Protein AF-A0A914ZRE4-F1 (afdb_monomer)

Nearest PDB structures (foldseek):
  7ta2-assembly1_A  TM=7.404E-01  e=3.026E-05  Homo sapiens
  6u6t-assembly1_A  TM=7.943E-01  e=5.611E-04  Homo sapiens
  6dlf-assembly1_B  TM=7.342E-01  e=9.128E-04  Homo sapiens
  3oq3-assembly1_B  TM=6.029E-01  e=5.611E-04  Ectromelia virus Moscow
  6dld-assembly2_D  TM=5.561E-01  e=3.054E-04  Homo sapiens

pLDDT: mean 78.6, std 17.47, range [37.97, 95.69]

Solvent-accessible surface area (backbone atoms only — not comparable to full-atom values): 10911 Å² total; per-residue (Å²): 140,82,86,81,81,82,81,80,79,79,79,79,77,78,79,74,74,82,76,80,58,80,74,79,88,76,87,83,61,94,74,48,83,44,81,44,83,72,50,82,46,80,44,78,40,53,27,32,37,69,49,74,46,70,46,62,31,56,70,76,49,66,89,60,62,66,25,70,90,45,82,86,56,55,26,39,32,32,39,40,46,69,91,41,100,60,68,42,85,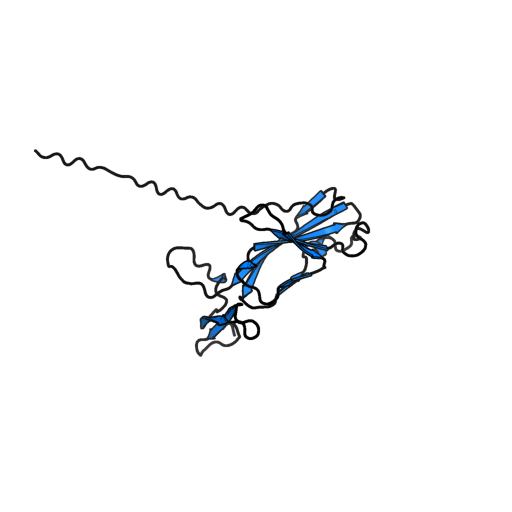71,48,79,42,73,52,53,80,43,72,51,36,47,71,89,66,46,36,35,36,37,29,38,34,42,34,64,87,18,41,31,30,31,16,37,37,33,42,40,55,13,41,60,71,80,88,80,88,82,70,87,80,60,69,77,34,43,63,33,72,40,42,50,58,41,72,41,61,25,91,93,45,70,91,43,49,25,58,46,42,49,46,43,9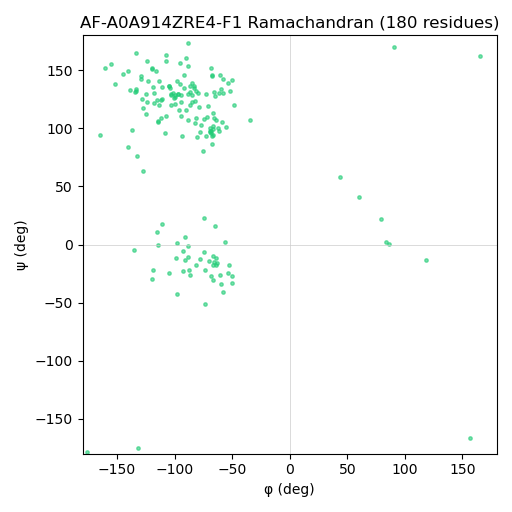6,89,32,36,70,75,36,17,82,79

Foldseek 3Di:
DDDDDDDPPPPPPPPPPPPQDPDDDDDDDPQAPEEAEDEEEEDEAEAQAKDKAFFPLCVVCVPAAFACPPVPAQKWKWFCASVDNDIDGDDGDRMDIDGRDHPVSFGKMWIWGAGNVRYIYIYIYGYDYQAQDDCPPDDDDPVSSHLADAFHKDWAADPVGRVGIGIAGDHDPVADDRRRPD

Secondary structure (DSSP, 8-state):
----------------------PPP---STT-SEEEEEEEEEEEEETT--EEEE-THHHHSBTBPBPGGGTT-SEEEEEE-TTSS-EEEEE-SSEEEESS--GGG-EEEEEEEEBTTSEEEEEEEEEEEE------SSS---GGG---SSEEEEEEE-SS-TTSEEEEEEE-TT--TTTT--

Mean predicted aligned error: 10.74 Å

InterPro domains:
  IPR000742 EGF-like domain [PS00022] (169-180)
  IPR007110 Immunoglobulin-like domain [PS50835] (25-123)
  IPR013783 Immunoglobulin-like fold [G3DSA:2.60.40.10] (29-132)
  IPR036179 Immunoglobulin-like domain superfamily [SSF48726] (38-131)

Organism: Parascaris univalens (NCBI:txid6257)

Radius of gyration: 22.79 Å; Cα contacts (8 Å, |Δi|>4): 359; chains: 1; bounding box: 47×70×67 Å

Structure (mmCIF, N/CA/C/O backbone):
data_AF-A0A914ZRE4-F1
#
_entry.id   AF-A0A914ZRE4-F1
#
loop_
_atom_site.group_PDB
_atom_site.id
_atom_site.type_symbol
_atom_site.label_atom_id
_atom_site.label_alt_id
_atom_site.label_comp_id
_atom_site.label_asym_id
_atom_site.label_entity_id
_atom_site.label_seq_id
_atom_site.pdbx_PDB_ins_code
_atom_site.Cartn_x
_atom_site.Cartn_y
_atom_site.Cartn_z
_atom_site.occupancy
_atom_site.B_iso_or_equiv
_atom_site.auth_seq_id
_atom_site.auth_comp_id
_atom_site.auth_asym_id
_atom_site.auth_atom_id
_at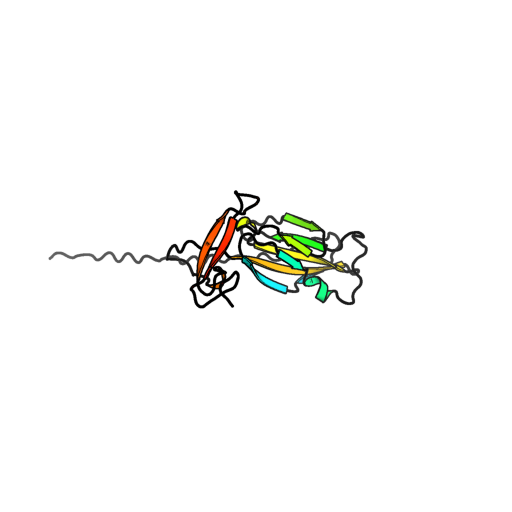om_site.pdbx_PDB_model_num
ATOM 1 N N . THR A 1 1 ? 18.590 54.106 42.605 1.00 41.16 1 THR A N 1
ATOM 2 C CA . THR A 1 1 ? 18.826 53.884 41.164 1.00 41.16 1 THR A CA 1
ATOM 3 C C . THR A 1 1 ? 19.196 52.429 40.959 1.00 41.16 1 THR A C 1
ATOM 5 O O . THR A 1 1 ? 20.329 52.048 41.201 1.00 41.16 1 THR A O 1
ATOM 8 N N . ILE A 1 2 ? 18.214 51.589 40.623 1.00 37.97 2 ILE A N 1
ATOM 9 C CA . ILE A 1 2 ? 18.410 50.164 40.322 1.00 37.97 2 ILE A CA 1
ATOM 10 C C . ILE A 1 2 ? 18.044 49.999 38.847 1.00 37.97 2 ILE A C 1
ATOM 12 O O . ILE A 1 2 ? 16.873 50.096 38.490 1.00 37.97 2 ILE A O 1
ATOM 16 N N . SER A 1 3 ? 19.055 49.842 37.993 1.00 42.41 3 SER A N 1
ATOM 17 C CA . SER A 1 3 ? 18.868 49.508 36.580 1.00 42.41 3 SER A CA 1
ATOM 18 C C . SER A 1 3 ? 18.640 48.007 36.462 1.00 42.41 3 SER A C 1
ATOM 20 O O . SER A 1 3 ? 19.558 47.218 36.668 1.00 42.41 3 SER A O 1
ATOM 22 N N . ILE A 1 4 ? 17.407 47.621 36.141 1.00 47.03 4 ILE A N 1
ATOM 23 C CA . ILE A 1 4 ? 17.042 46.252 35.779 1.00 47.03 4 ILE A CA 1
ATOM 24 C C . ILE A 1 4 ? 17.381 46.083 34.296 1.00 47.03 4 ILE A C 1
ATOM 26 O O . ILE A 1 4 ? 16.703 46.624 33.425 1.00 47.03 4 ILE A O 1
ATOM 30 N N . LEU A 1 5 ? 18.473 45.374 34.015 1.00 45.03 5 LEU A N 1
ATOM 31 C CA . LEU A 1 5 ? 18.873 44.987 32.666 1.00 45.03 5 LEU A CA 1
ATOM 32 C C . LEU A 1 5 ? 17.993 43.804 32.226 1.00 45.03 5 LEU A C 1
ATOM 34 O O . LEU A 1 5 ? 18.185 42.678 32.682 1.00 45.03 5 LEU A O 1
ATOM 38 N N . LEU A 1 6 ? 16.995 44.071 31.379 1.00 46.72 6 LEU A N 1
ATOM 39 C CA . LEU A 1 6 ? 16.176 43.046 30.728 1.00 46.72 6 LEU A CA 1
ATOM 40 C C . LEU A 1 6 ? 17.052 42.233 29.756 1.00 46.72 6 LEU A C 1
ATOM 42 O O . LEU A 1 6 ? 17.441 42.724 28.697 1.00 46.72 6 LEU A O 1
ATOM 46 N N . LEU A 1 7 ? 17.341 40.980 30.103 1.00 42.53 7 LEU A N 1
ATOM 47 C CA . LEU A 1 7 ? 17.879 39.976 29.184 1.00 42.53 7 LEU A CA 1
ATOM 48 C C . LEU A 1 7 ? 16.732 39.438 28.315 1.00 42.53 7 LEU A C 1
ATOM 50 O O . LEU A 1 7 ? 15.981 38.555 28.725 1.00 42.53 7 LEU A O 1
ATOM 54 N N . LEU A 1 8 ? 16.588 39.990 27.108 1.00 40.59 8 LEU A N 1
ATOM 55 C CA . LEU A 1 8 ? 15.748 39.435 26.047 1.00 40.59 8 LEU A CA 1
ATOM 56 C C . LEU A 1 8 ? 16.432 38.178 25.487 1.00 40.59 8 LEU A C 1
ATOM 58 O O . LEU A 1 8 ? 17.277 38.251 24.598 1.00 40.59 8 LEU A O 1
ATOM 62 N N . ILE A 1 9 ? 16.080 37.010 26.025 1.00 53.97 9 ILE A N 1
ATOM 63 C CA . ILE A 1 9 ? 16.412 35.723 25.408 1.00 53.97 9 ILE A CA 1
ATOM 64 C C . ILE A 1 9 ? 15.385 35.493 24.299 1.00 53.97 9 ILE A C 1
ATOM 66 O O . ILE A 1 9 ? 14.293 34.977 24.534 1.00 53.97 9 ILE A O 1
ATOM 70 N N . VAL A 1 10 ? 15.724 35.914 23.082 1.00 46.38 10 VAL A N 1
ATOM 71 C CA . VAL A 1 10 ? 14.991 35.524 21.875 1.00 46.38 10 VAL A CA 1
ATOM 72 C C . VAL A 1 10 ? 15.268 34.038 21.655 1.00 46.38 10 VAL A C 1
ATOM 74 O O . VAL A 1 10 ? 16.335 33.660 21.176 1.00 46.38 10 VAL A O 1
ATOM 77 N N . ARG A 1 11 ? 14.326 33.176 22.051 1.00 43.53 11 ARG A N 1
ATOM 78 C CA . ARG A 1 11 ? 14.323 31.777 21.618 1.00 43.53 11 ARG A CA 1
ATOM 79 C C . ARG A 1 11 ? 14.005 31.762 20.125 1.00 43.53 11 ARG A C 1
ATOM 81 O O . ARG A 1 11 ? 12.847 31.854 19.736 1.00 43.53 11 ARG A O 1
ATOM 88 N N . LEU A 1 12 ? 15.043 31.677 19.296 1.00 40.31 12 LEU A N 1
ATOM 89 C CA . LEU A 1 12 ? 14.903 31.193 17.928 1.00 40.31 12 LEU A CA 1
ATOM 90 C C . LEU A 1 12 ? 14.523 29.710 18.031 1.00 40.31 12 LEU A C 1
ATOM 92 O O . LEU A 1 12 ? 15.386 28.852 18.202 1.00 40.31 12 LEU A O 1
ATOM 96 N N . SER A 1 13 ? 13.228 29.410 17.996 1.00 47.09 13 SER A N 1
ATOM 97 C CA . SER A 1 13 ? 12.762 28.059 17.704 1.00 47.09 13 SER A CA 1
ATOM 98 C C . SER A 1 13 ? 13.136 27.786 16.252 1.00 47.09 13 SER A C 1
ATOM 100 O O . SER A 1 13 ? 12.493 28.288 15.332 1.00 47.09 13 SER A O 1
ATOM 102 N N . SER A 1 14 ? 14.237 27.074 16.036 1.00 46.94 14 SER A N 1
ATOM 103 C CA . SER A 1 14 ? 14.576 26.510 14.738 1.00 46.94 14 SER A CA 1
ATOM 104 C C . SER A 1 14 ? 13.468 25.532 14.358 1.00 46.94 14 SER A C 1
ATOM 106 O O . SER A 1 14 ? 13.442 24.402 14.840 1.00 46.94 14 SER A O 1
ATOM 108 N N . VAL A 1 15 ? 12.530 25.996 13.534 1.00 45.38 15 VAL A N 1
ATOM 109 C CA . VAL A 1 15 ? 11.587 25.144 12.815 1.00 45.38 15 VAL A CA 1
ATOM 110 C C . VAL A 1 15 ? 12.427 24.369 11.802 1.00 45.38 15 VAL A C 1
ATOM 112 O O . VAL A 1 15 ? 12.650 24.825 10.684 1.00 45.38 15 VAL A O 1
ATOM 115 N N . LEU A 1 16 ? 12.989 23.237 12.229 1.00 44.22 16 LEU A N 1
ATOM 116 C CA . LEU A 1 16 ? 13.372 22.187 11.299 1.00 44.22 16 LEU A CA 1
ATOM 117 C C . LEU A 1 16 ? 12.054 21.623 10.780 1.00 44.22 16 LEU A C 1
ATOM 119 O O . LEU A 1 16 ? 11.407 20.823 11.442 1.00 44.22 16 LEU A O 1
ATOM 123 N N . THR A 1 17 ? 11.613 22.096 9.619 1.00 45.41 17 THR A N 1
ATOM 124 C CA . THR A 1 17 ? 10.712 21.287 8.809 1.00 45.41 17 THR A CA 1
ATOM 125 C C . THR A 1 17 ? 11.515 20.056 8.422 1.00 45.41 17 THR A C 1
ATOM 127 O O . THR A 1 17 ? 12.450 20.179 7.627 1.00 45.41 17 THR A O 1
ATOM 130 N N . ASP A 1 18 ? 11.204 18.906 9.014 1.00 43.34 18 ASP A N 1
ATOM 131 C CA . ASP A 1 18 ? 11.670 17.625 8.501 1.00 43.34 18 ASP A CA 1
ATOM 132 C C . ASP A 1 18 ? 11.210 17.539 7.046 1.00 43.34 18 ASP A C 1
ATOM 134 O O . ASP A 1 18 ? 10.033 17.343 6.739 1.00 43.34 18 ASP A O 1
ATOM 138 N N . VAL A 1 19 ? 12.136 17.799 6.124 1.00 50.91 19 VAL A N 1
ATOM 139 C CA . VAL A 1 19 ? 11.900 17.589 4.702 1.00 50.91 19 VAL A CA 1
ATOM 140 C C . VAL A 1 19 ? 11.817 16.081 4.544 1.00 50.91 19 VAL A C 1
ATOM 142 O O . VAL A 1 19 ? 12.839 15.402 4.484 1.00 50.91 19 VAL A O 1
ATOM 145 N N . VAL A 1 20 ? 10.592 15.555 4.543 1.00 59.66 20 VAL A N 1
ATOM 146 C CA . VAL A 1 20 ? 10.322 14.152 4.235 1.00 59.66 20 VAL A CA 1
ATOM 147 C C . VAL A 1 20 ? 10.860 13.899 2.830 1.00 59.66 20 VAL A C 1
ATOM 149 O O . VAL A 1 20 ? 10.314 14.393 1.842 1.00 59.66 20 VAL A O 1
ATOM 152 N N . PHE A 1 21 ? 11.990 13.204 2.755 1.00 62.75 21 PHE A N 1
ATOM 153 C CA . PHE A 1 21 ? 12.640 12.856 1.503 1.00 62.75 21 PHE A CA 1
ATOM 154 C C . PHE A 1 21 ? 11.784 11.796 0.796 1.00 62.75 21 PHE A C 1
ATOM 156 O O . PHE A 1 21 ? 11.545 10.731 1.358 1.00 62.75 21 PHE A O 1
ATOM 163 N N . ASP A 1 22 ? 11.292 12.100 -0.409 1.00 71.56 22 ASP A N 1
ATOM 164 C CA . ASP A 1 22 ? 10.653 11.130 -1.311 1.00 71.56 22 ASP A CA 1
ATOM 165 C C . ASP A 1 22 ? 11.748 10.603 -2.258 1.00 71.56 22 ASP A C 1
ATOM 167 O O . ASP A 1 22 ? 12.066 11.273 -3.246 1.00 71.56 22 ASP A O 1
ATOM 171 N N . PRO A 1 23 ? 12.415 9.476 -1.935 1.00 80.19 23 PRO A N 1
ATOM 172 C CA . PRO A 1 23 ? 13.595 9.019 -2.670 1.00 80.19 23 PRO A CA 1
ATOM 173 C C . PRO A 1 23 ? 13.236 8.645 -4.109 1.00 80.19 23 PRO A C 1
ATOM 175 O O . PRO A 1 23 ? 12.337 7.840 -4.314 1.00 80.19 23 PRO A O 1
ATOM 178 N N . GLU A 1 24 ? 13.925 9.163 -5.125 1.00 82.50 24 GLU A N 1
ATOM 179 C CA . GLU A 1 24 ? 13.660 8.772 -6.523 1.00 82.50 24 GLU A CA 1
ATOM 180 C C . GLU A 1 24 ? 13.725 7.236 -6.705 1.00 82.50 24 GLU A C 1
ATOM 182 O O . GLU A 1 24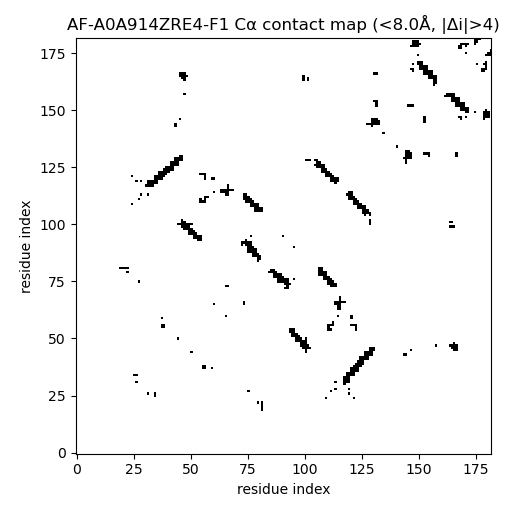 ? 14.591 6.587 -6.110 1.00 82.50 24 GLU A O 1
ATOM 187 N N . PRO A 1 25 ? 12.813 6.623 -7.489 1.00 83.94 25 PRO A N 1
ATOM 188 C CA . PRO A 1 25 ? 12.905 5.204 -7.814 1.00 83.94 25 PRO A CA 1
ATOM 189 C C . PRO A 1 25 ? 14.213 4.917 -8.558 1.00 83.94 25 PRO A C 1
ATOM 191 O O . PRO A 1 25 ? 14.687 5.734 -9.350 1.00 83.94 25 PRO A O 1
ATOM 194 N N . TYR A 1 26 ? 14.782 3.738 -8.330 1.00 84.19 26 TYR A N 1
ATOM 195 C CA . TYR A 1 26 ? 15.990 3.277 -9.012 1.00 84.19 26 TYR A CA 1
ATOM 196 C C . TYR A 1 26 ? 15.649 2.175 -10.020 1.00 84.19 26 TYR A C 1
ATOM 198 O O . TYR A 1 26 ? 14.606 1.533 -9.913 1.00 84.19 26 TYR A O 1
ATOM 206 N N . ALA A 1 27 ? 16.523 1.974 -11.007 1.00 84.44 27 ALA A N 1
ATOM 207 C CA . ALA A 1 27 ? 16.354 0.917 -11.998 1.00 84.44 27 ALA A CA 1
ATOM 208 C C . ALA A 1 27 ? 16.644 -0.452 -11.376 1.00 84.44 27 ALA A C 1
ATOM 210 O O . ALA A 1 27 ? 17.691 -0.649 -10.753 1.00 84.44 27 ALA A O 1
ATOM 211 N N . VAL A 1 28 ? 15.725 -1.392 -11.556 1.00 84.50 28 VAL A N 1
ATOM 212 C CA . VAL A 1 28 ? 15.802 -2.720 -10.942 1.00 84.50 28 VAL A CA 1
ATOM 213 C C . VAL A 1 28 ? 16.215 -3.790 -11.950 1.00 84.50 28 VAL A C 1
ATOM 215 O O . VAL A 1 28 ? 16.816 -4.797 -11.565 1.00 84.50 28 VAL A O 1
ATOM 218 N N . PHE A 1 29 ? 15.970 -3.578 -13.244 1.00 81.88 29 PHE A N 1
ATOM 219 C CA . PHE A 1 29 ? 16.386 -4.532 -14.268 1.00 81.88 29 PHE A CA 1
ATOM 220 C C . PHE A 1 29 ? 17.751 -4.147 -14.852 1.00 81.88 29 PHE A C 1
ATOM 222 O O . PHE A 1 29 ? 17.989 -3.032 -15.306 1.00 81.88 29 PHE A O 1
ATOM 229 N N . THR A 1 30 ? 18.676 -5.107 -14.879 1.00 76.88 30 THR A N 1
ATOM 230 C CA . THR A 1 30 ? 20.089 -4.878 -15.252 1.00 76.88 30 THR A CA 1
ATOM 231 C C . THR A 1 30 ? 20.310 -4.416 -16.697 1.00 76.88 30 THR A C 1
ATOM 233 O O . THR A 1 30 ? 21.366 -3.867 -17.001 1.00 76.88 30 THR A O 1
ATOM 236 N N . ASN A 1 31 ? 19.324 -4.606 -17.578 1.00 70.31 31 ASN A N 1
ATOM 237 C CA . ASN A 1 31 ? 19.420 -4.315 -19.011 1.00 70.31 31 ASN A CA 1
ATOM 238 C C . ASN A 1 31 ? 18.547 -3.134 -19.456 1.00 70.31 31 ASN A C 1
ATOM 240 O O . ASN A 1 31 ? 18.268 -3.000 -20.648 1.00 70.31 31 ASN A O 1
ATOM 244 N N . THR A 1 32 ? 18.093 -2.287 -18.531 1.00 74.06 32 THR A N 1
ATOM 245 C CA . THR A 1 32 ? 17.247 -1.149 -18.902 1.00 74.06 32 THR A CA 1
ATOM 246 C C . THR A 1 32 ? 18.058 0.072 -19.297 1.00 74.06 32 THR A C 1
ATOM 248 O O . THR A 1 32 ? 19.014 0.453 -18.625 1.00 74.06 32 THR A O 1
ATOM 251 N N . VAL A 1 33 ? 17.639 0.719 -20.377 1.00 78.00 33 VAL A N 1
ATOM 252 C CA . VAL A 1 33 ? 18.273 1.909 -20.952 1.00 78.00 33 VAL A CA 1
ATOM 253 C C . VAL A 1 33 ? 17.641 3.193 -20.404 1.00 78.00 33 VAL A C 1
ATOM 255 O O . VAL A 1 33 ? 18.270 4.253 -20.417 1.00 78.00 33 VAL A O 1
ATOM 258 N N . LYS A 1 34 ? 16.395 3.119 -19.916 1.00 82.75 34 LYS A N 1
ATOM 259 C CA . LYS A 1 34 ? 15.627 4.286 -19.474 1.00 82.75 34 LYS A CA 1
ATOM 260 C C . LYS A 1 34 ? 14.616 3.929 -18.388 1.00 82.75 34 LYS A C 1
ATOM 262 O O . LYS A 1 34 ? 13.902 2.947 -18.527 1.00 82.75 34 LYS A O 1
ATOM 267 N N . LEU A 1 35 ? 14.509 4.786 -17.372 1.00 86.00 35 LEU A N 1
ATOM 268 C CA . LEU A 1 35 ? 13.499 4.711 -16.314 1.00 86.00 35 LEU A CA 1
ATOM 269 C C . LEU A 1 35 ? 12.371 5.725 -16.575 1.00 86.00 35 LEU A C 1
ATOM 271 O O . LEU A 1 35 ? 12.635 6.902 -16.828 1.00 86.00 35 LEU A O 1
ATOM 275 N N . ILE A 1 36 ? 11.116 5.281 -16.518 1.00 84.69 36 ILE A N 1
ATOM 276 C CA . ILE A 1 36 ? 9.910 6.072 -16.786 1.00 84.69 36 ILE A CA 1
ATOM 277 C C . ILE A 1 36 ? 8.978 5.984 -15.574 1.00 84.69 36 ILE A C 1
ATOM 279 O O . ILE A 1 36 ? 8.397 4.939 -15.292 1.00 84.69 36 ILE A O 1
ATOM 283 N N . LYS A 1 37 ? 8.788 7.101 -14.867 1.00 85.75 37 LYS A N 1
ATOM 284 C CA . LYS A 1 37 ? 7.863 7.201 -13.727 1.00 85.75 37 LYS A CA 1
ATOM 285 C C . LYS A 1 37 ? 6.453 7.534 -14.209 1.00 85.75 37 LYS A C 1
ATOM 287 O O . LYS A 1 37 ? 6.273 8.474 -14.979 1.00 85.75 37 LYS A O 1
ATOM 292 N N . THR A 1 38 ? 5.461 6.784 -13.736 1.00 80.44 38 THR A N 1
ATOM 293 C CA . THR A 1 38 ? 4.098 6.832 -14.295 1.00 80.44 38 THR A CA 1
ATOM 294 C C . THR A 1 38 ? 3.005 7.246 -13.305 1.00 80.44 38 THR A C 1
ATOM 296 O O . THR A 1 38 ? 2.030 7.874 -13.711 1.00 80.44 38 THR A O 1
ATOM 299 N N . SER A 1 39 ? 3.154 6.963 -12.006 1.00 80.31 39 SER A N 1
ATOM 300 C CA . SER A 1 39 ? 2.198 7.387 -10.968 1.00 80.31 39 SER A CA 1
ATOM 301 C C . SER A 1 39 ? 2.845 7.479 -9.582 1.00 80.31 39 SER A C 1
ATOM 303 O O . SER A 1 39 ? 3.834 6.795 -9.309 1.00 80.31 39 SER A O 1
ATOM 305 N N . ASN A 1 40 ? 2.268 8.310 -8.707 1.00 83.81 40 ASN A N 1
ATOM 306 C CA . ASN A 1 40 ? 2.524 8.326 -7.263 1.00 83.81 40 ASN A CA 1
ATOM 307 C C . ASN A 1 40 ? 1.182 8.469 -6.533 1.00 83.81 40 ASN A C 1
ATOM 309 O O . ASN A 1 40 ? 0.626 9.565 -6.460 1.00 83.81 40 ASN A O 1
ATOM 313 N N . GLU A 1 41 ? 0.633 7.357 -6.057 1.00 88.19 41 GLU A N 1
ATOM 314 C CA . GLU A 1 41 ? -0.693 7.324 -5.434 1.00 88.19 41 GLU A CA 1
ATOM 315 C C . GLU A 1 41 ? -0.611 6.993 -3.951 1.00 88.19 41 GLU A C 1
ATOM 317 O O . GLU A 1 41 ? 0.174 6.147 -3.534 1.00 88.19 41 GLU A O 1
ATOM 322 N N . LYS A 1 42 ? -1.447 7.651 -3.145 1.00 91.88 42 LYS A N 1
ATOM 323 C CA . LYS A 1 42 ? -1.566 7.377 -1.712 1.00 91.88 42 LYS A CA 1
ATOM 324 C C . LYS A 1 42 ? -2.739 6.443 -1.464 1.00 91.88 42 LYS A C 1
ATOM 326 O O . LYS A 1 42 ? -3.854 6.733 -1.890 1.00 91.88 42 LYS A O 1
ATOM 331 N N . TYR A 1 43 ? -2.487 5.374 -0.724 1.00 93.81 43 TYR A N 1
ATOM 332 C CA . TYR A 1 43 ? -3.486 4.393 -0.335 1.00 93.81 43 TYR A CA 1
ATOM 333 C C . TYR A 1 43 ? -3.612 4.364 1.177 1.00 93.81 43 TYR A C 1
ATOM 335 O O . TYR A 1 43 ? -2.643 4.096 1.880 1.00 93.81 43 TYR A O 1
ATOM 343 N N . TYR A 1 44 ? -4.819 4.626 1.659 1.00 93.62 44 TYR A N 1
ATOM 344 C CA . TYR A 1 44 ? -5.164 4.558 3.069 1.00 93.62 44 TYR A CA 1
ATOM 345 C C . TYR A 1 44 ? -5.778 3.186 3.340 1.00 93.62 44 TYR A C 1
ATOM 347 O O . TYR A 1 44 ? -6.808 2.847 2.755 1.00 93.62 44 TYR A O 1
ATOM 355 N N . VAL A 1 45 ? -5.116 2.377 4.167 1.00 95.44 45 VAL A N 1
ATOM 356 C CA . VAL A 1 45 ? -5.542 1.000 4.451 1.00 95.44 45 VAL A CA 1
ATOM 357 C C . VAL A 1 45 ? -5.731 0.815 5.955 1.00 95.44 45 VAL A C 1
ATOM 359 O O . VAL A 1 45 ? -4.769 1.003 6.702 1.00 95.44 45 VAL A O 1
ATOM 362 N N . PRO A 1 46 ? -6.922 0.401 6.424 1.00 95.69 46 PRO A N 1
ATOM 363 C CA . PRO A 1 46 ? -7.147 0.114 7.835 1.00 95.69 46 PRO A CA 1
ATOM 364 C C . PRO A 1 46 ? -6.235 -0.997 8.362 1.00 95.69 46 PRO A C 1
ATOM 366 O O . PRO A 1 46 ? -6.097 -2.060 7.750 1.00 95.69 46 PRO A O 1
ATOM 369 N N . LEU A 1 47 ? -5.642 -0.753 9.531 1.00 95.50 47 LEU A N 1
ATOM 370 C CA . LEU A 1 47 ? -4.798 -1.695 10.259 1.00 95.50 47 LEU A CA 1
ATOM 371 C C . LEU A 1 47 ? -5.514 -3.046 10.431 1.00 95.50 47 LEU A C 1
ATOM 373 O O . LEU A 1 47 ? -6.679 -3.117 10.833 1.00 95.50 47 LEU A O 1
ATOM 377 N N . GLY A 1 48 ? -4.795 -4.121 10.130 1.00 95.00 48 GLY A N 1
ATOM 378 C CA . GLY A 1 48 ? -5.254 -5.503 10.182 1.00 95.00 48 GLY A CA 1
ATOM 379 C C . GLY A 1 48 ? -6.013 -5.969 8.940 1.00 95.00 48 GLY A C 1
ATOM 380 O O . GLY A 1 48 ? -6.452 -7.113 8.904 1.00 95.00 48 GLY A O 1
ATOM 381 N N . ARG A 1 49 ? -6.182 -5.151 7.895 1.00 95.12 49 ARG A N 1
ATOM 382 C CA . ARG A 1 49 ? -6.862 -5.592 6.663 1.00 95.12 49 ARG A CA 1
ATOM 383 C C . ARG A 1 49 ? -5.908 -6.228 5.667 1.00 95.12 49 ARG A C 1
ATOM 385 O O . ARG A 1 49 ? -4.715 -5.946 5.654 1.00 95.12 49 ARG A O 1
ATOM 392 N N . ASN A 1 50 ? -6.462 -7.100 4.829 1.00 94.06 50 ASN A N 1
ATOM 393 C CA . ASN A 1 50 ? -5.763 -7.609 3.658 1.00 94.06 50 ASN A CA 1
ATOM 394 C C . ASN A 1 50 ? -5.959 -6.617 2.515 1.00 94.06 50 ASN A C 1
ATOM 396 O O . ASN A 1 50 ? -7.068 -6.113 2.325 1.00 94.06 50 ASN A O 1
ATOM 400 N N . TYR A 1 51 ? -4.910 -6.362 1.745 1.00 94.62 51 TYR A N 1
ATOM 401 C CA . TYR A 1 51 ? -4.978 -5.46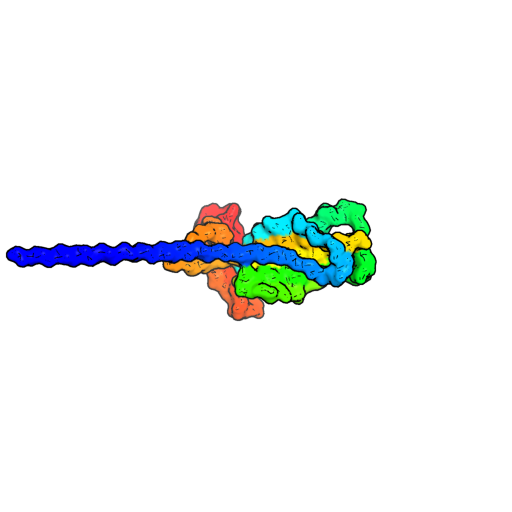1 0.604 1.00 94.62 51 TYR A CA 1
ATOM 402 C C . TYR A 1 51 ? -4.159 -5.995 -0.565 1.00 94.62 51 TYR A C 1
ATOM 404 O O . TYR A 1 51 ? -3.161 -6.692 -0.379 1.00 94.62 51 TYR A O 1
ATOM 412 N N . VAL A 1 52 ? -4.602 -5.676 -1.780 1.00 93.94 52 VAL A N 1
ATOM 413 C CA . VAL A 1 52 ? -3.936 -6.087 -3.016 1.00 93.94 52 VAL A CA 1
ATOM 414 C C . VAL A 1 52 ? -3.703 -4.856 -3.869 1.00 93.94 52 VAL A C 1
ATOM 416 O O . VAL A 1 52 ? -4.658 -4.226 -4.324 1.00 93.94 52 VAL A O 1
ATOM 419 N N . PHE A 1 53 ? -2.438 -4.540 -4.122 1.00 92.75 53 PHE A N 1
ATOM 420 C CA . PHE A 1 53 ? -2.060 -3.459 -5.022 1.00 92.75 53 PHE A CA 1
ATOM 421 C C . PHE A 1 53 ? -1.745 -4.014 -6.397 1.00 92.75 53 PHE A C 1
ATOM 423 O O . PHE A 1 53 ? -0.958 -4.947 -6.542 1.00 92.75 53 PHE A O 1
ATOM 430 N N . ARG A 1 54 ? -2.356 -3.426 -7.423 1.00 90.62 54 ARG A N 1
ATOM 431 C CA . ARG A 1 54 ? -2.021 -3.727 -8.814 1.00 90.62 54 ARG A CA 1
ATOM 432 C C . ARG A 1 54 ? -0.958 -2.758 -9.293 1.00 90.62 54 ARG A C 1
ATOM 434 O O . ARG A 1 54 ? -0.958 -1.589 -8.927 1.00 90.62 54 ARG A O 1
ATOM 441 N N . CYS A 1 55 ? -0.083 -3.249 -10.151 1.00 89.44 55 CYS A N 1
ATOM 442 C CA . CYS A 1 55 ? 0.959 -2.428 -10.730 1.00 89.44 55 CYS A CA 1
ATOM 443 C C . CYS A 1 55 ? 0.370 -1.434 -11.745 1.00 89.44 55 CYS A C 1
ATOM 445 O O . CYS A 1 55 ? -0.069 -1.840 -12.821 1.00 89.44 55 CYS A O 1
ATOM 447 N N . HIS A 1 56 ? 0.346 -0.136 -11.429 1.00 88.81 56 HIS A N 1
ATOM 448 C CA . HIS A 1 56 ? -0.219 0.883 -12.325 1.00 88.81 56 HIS A CA 1
ATOM 449 C C . HIS A 1 56 ? 0.610 1.087 -13.593 1.00 88.81 56 HIS A C 1
ATOM 451 O O . HIS A 1 56 ? 0.036 1.380 -14.642 1.00 88.81 56 HIS A O 1
ATOM 457 N N . ALA A 1 57 ? 1.918 0.817 -13.542 1.00 88.69 57 ALA A N 1
ATOM 458 C CA . ALA A 1 57 ? 2.785 0.795 -14.719 1.00 88.69 57 ALA A CA 1
ATOM 459 C C . ALA A 1 57 ? 2.252 -0.138 -15.832 1.00 88.69 57 ALA A C 1
ATOM 461 O O . ALA A 1 57 ? 2.497 0.111 -17.010 1.00 88.69 57 ALA A O 1
ATOM 462 N N . MET A 1 58 ? 1.435 -1.152 -15.496 1.00 85.75 58 MET A N 1
ATOM 463 C CA . MET A 1 58 ? 0.807 -2.049 -16.479 1.00 85.75 58 MET A CA 1
ATOM 464 C C . MET A 1 58 ? -0.083 -1.332 -17.488 1.00 85.75 58 MET A C 1
ATOM 466 O O . MET A 1 58 ? -0.189 -1.771 -18.630 1.00 85.75 58 MET A O 1
ATOM 470 N N . TYR A 1 59 ? -0.761 -0.266 -17.069 1.00 83.62 59 TYR A N 1
ATOM 471 C CA . TYR A 1 59 ? -1.641 0.479 -17.964 1.00 83.62 59 TYR A CA 1
ATOM 472 C C . TYR A 1 59 ? -0.852 1.323 -18.967 1.00 83.62 59 TYR A C 1
ATOM 474 O O . TYR A 1 59 ? -1.374 1.648 -20.028 1.00 83.62 59 TYR A O 1
ATOM 482 N N . TRP A 1 60 ? 0.404 1.640 -18.653 1.00 77.12 60 TRP A N 1
ATOM 483 C CA . TRP A 1 60 ? 1.272 2.471 -19.486 1.00 77.12 60 TRP A CA 1
ATOM 484 C C . TRP A 1 60 ? 2.018 1.671 -20.550 1.00 77.12 60 TRP A C 1
ATOM 486 O O . TRP A 1 60 ? 2.297 2.207 -21.614 1.00 77.12 60 TRP A O 1
ATOM 496 N N . ILE A 1 61 ? 2.241 0.380 -20.305 1.00 77.50 61 ILE A N 1
ATOM 497 C CA . ILE A 1 61 ? 2.775 -0.573 -21.289 1.00 77.50 61 ILE A CA 1
ATOM 498 C C . ILE A 1 61 ? 1.654 -1.280 -22.085 1.00 77.50 61 ILE A C 1
ATOM 500 O O . ILE A 1 61 ? 1.894 -2.220 -22.845 1.00 77.50 61 ILE A O 1
ATOM 504 N N . ALA A 1 62 ? 0.392 -0.866 -21.903 1.00 64.75 62 ALA A N 1
ATOM 505 C CA . ALA A 1 62 ? -0.763 -1.486 -22.544 1.00 64.75 62 ALA A CA 1
ATOM 506 C C . ALA A 1 62 ? -0.728 -1.275 -24.069 1.00 64.75 62 ALA A C 1
ATOM 508 O O . ALA A 1 62 ? -1.077 -0.214 -24.578 1.00 64.75 62 ALA A O 1
ATOM 509 N N . GLY A 1 63 ? -0.329 -2.320 -24.798 1.00 62.59 63 GLY A N 1
ATOM 510 C CA . GLY A 1 63 ? -0.159 -2.300 -26.256 1.00 62.59 63 GLY A CA 1
ATOM 511 C C . GLY A 1 63 ? 1.275 -2.577 -26.710 1.00 62.59 63 GLY A C 1
ATOM 512 O O . GLY A 1 63 ? 1.485 -2.891 -27.881 1.00 62.59 63 GLY A O 1
ATOM 513 N N . GLU A 1 64 ? 2.238 -2.538 -25.791 1.00 66.06 64 GLU A N 1
ATOM 514 C CA . GLU A 1 64 ? 3.632 -2.888 -26.045 1.00 66.06 64 GLU A CA 1
ATOM 515 C C . GLU A 1 64 ? 3.912 -4.349 -25.669 1.00 66.06 64 GLU A C 1
ATOM 517 O O . GLU A 1 64 ? 3.195 -4.977 -24.881 1.00 66.06 64 GLU A O 1
ATOM 522 N N . LYS A 1 65 ? 4.944 -4.937 -26.282 1.00 68.56 65 LYS A N 1
ATOM 523 C CA . LYS A 1 65 ? 5.390 -6.283 -25.913 1.00 68.56 65 LYS A CA 1
ATOM 524 C C . LYS A 1 65 ? 6.232 -6.177 -24.643 1.00 68.56 65 LYS A C 1
ATOM 526 O O . LYS A 1 65 ? 7.153 -5.371 -24.575 1.00 68.56 65 LYS A O 1
ATOM 531 N N . LEU A 1 66 ? 5.925 -7.013 -23.655 1.00 69.50 66 LEU A N 1
ATOM 532 C CA . LEU A 1 66 ? 6.751 -7.149 -22.454 1.00 69.50 66 LEU A CA 1
ATOM 533 C C . LEU A 1 66 ? 8.092 -7.786 -22.819 1.00 69.50 66 LEU A C 1
ATOM 535 O O . LEU A 1 66 ? 8.139 -8.652 -23.700 1.00 69.50 66 LEU A O 1
ATOM 539 N N . SER A 1 67 ? 9.161 -7.363 -22.144 1.00 58.97 67 SER A N 1
ATOM 540 C CA . SER A 1 67 ? 10.500 -7.887 -22.404 1.00 58.97 67 SER A CA 1
ATOM 541 C C . SER A 1 67 ? 10.556 -9.406 -22.219 1.00 58.97 67 SER A C 1
ATOM 543 O O . SER A 1 67 ? 10.156 -9.887 -21.158 1.00 58.97 67 SER A O 1
ATOM 545 N N . PRO A 1 68 ? 11.103 -10.177 -23.179 1.00 55.47 68 PRO A N 1
ATOM 546 C CA . PRO A 1 68 ? 11.418 -11.591 -22.979 1.00 55.47 68 PRO A CA 1
ATOM 547 C C . PRO A 1 68 ? 12.660 -11.795 -22.095 1.00 55.47 68 PRO A C 1
ATOM 549 O O . PRO A 1 68 ? 12.984 -12.927 -21.758 1.00 55.47 68 PRO A O 1
ATOM 552 N N . VAL A 1 69 ? 13.376 -10.720 -21.730 1.00 53.94 69 VAL A N 1
ATOM 553 C CA . VAL A 1 69 ? 14.672 -10.783 -21.029 1.00 53.94 69 VAL A CA 1
ATOM 554 C C . VAL A 1 69 ? 14.557 -11.362 -19.604 1.00 53.94 69 VAL A C 1
ATOM 556 O O . VAL A 1 69 ? 15.554 -11.835 -19.067 1.00 53.94 69 VAL A O 1
ATOM 559 N N . GLU A 1 70 ? 13.351 -11.449 -19.034 1.00 53.72 70 GLU A N 1
ATOM 560 C CA . GLU A 1 70 ? 13.057 -12.241 -17.829 1.00 53.72 70 GLU A CA 1
ATOM 561 C C . GLU A 1 70 ? 11.783 -13.074 -18.045 1.00 53.72 70 GLU A C 1
ATOM 563 O O . GLU A 1 70 ? 10.701 -12.736 -17.565 1.00 53.72 70 GLU A O 1
ATOM 568 N N . GLU A 1 71 ? 11.912 -14.159 -18.811 1.00 49.06 71 GLU A N 1
ATOM 569 C CA . GLU A 1 71 ? 10.833 -15.004 -19.358 1.00 49.06 71 GLU A CA 1
ATOM 570 C C . GLU A 1 71 ? 9.840 -15.625 -18.347 1.00 49.06 71 GLU A C 1
ATOM 572 O O . GLU A 1 71 ? 8.902 -16.304 -18.758 1.00 49.06 71 GLU A O 1
ATOM 577 N N . GLU A 1 72 ? 9.953 -15.352 -17.045 1.00 57.84 72 GLU A N 1
ATOM 578 C CA . GLU A 1 72 ? 8.976 -15.818 -16.052 1.00 57.84 72 GLU A CA 1
ATOM 579 C C . GLU A 1 72 ? 8.256 -14.697 -15.285 1.00 57.84 72 GLU A C 1
ATOM 581 O O . GLU A 1 72 ? 7.143 -14.935 -14.805 1.00 57.84 72 GLU A O 1
ATOM 586 N N . ASN A 1 73 ? 8.794 -13.468 -15.193 1.00 63.34 73 ASN A N 1
ATOM 587 C CA . ASN A 1 73 ? 8.097 -12.393 -14.475 1.00 63.34 73 ASN A CA 1
ATOM 588 C C . ASN A 1 73 ? 8.642 -10.979 -14.769 1.00 63.34 73 ASN A C 1
ATOM 590 O O . ASN A 1 73 ? 9.530 -10.516 -14.058 1.00 63.34 73 ASN A O 1
ATOM 594 N N . PRO A 1 74 ? 8.071 -10.219 -15.723 1.00 76.00 74 PRO A N 1
ATOM 595 C CA . PRO A 1 74 ? 8.494 -8.842 -15.998 1.00 76.00 74 PRO A CA 1
ATOM 596 C C . PRO A 1 74 ? 8.008 -7.852 -14.925 1.00 76.00 74 PRO A C 1
ATOM 598 O O . PRO A 1 74 ? 7.836 -6.675 -15.210 1.00 76.00 74 PRO A O 1
ATOM 601 N N . PHE A 1 75 ? 7.713 -8.326 -13.714 1.00 84.50 75 PHE A N 1
ATOM 602 C CA . PHE A 1 75 ? 7.180 -7.539 -12.614 1.00 84.50 75 PHE A CA 1
ATOM 603 C C . PHE A 1 75 ? 8.068 -7.686 -11.397 1.00 84.50 75 PHE A C 1
ATOM 605 O O . PHE A 1 75 ? 8.324 -8.802 -10.932 1.00 84.50 75 PHE A O 1
ATOM 612 N N . MET A 1 76 ? 8.443 -6.553 -10.817 1.00 88.44 76 MET A N 1
ATOM 613 C CA . MET A 1 76 ? 9.142 -6.540 -9.545 1.00 88.44 76 MET A CA 1
ATOM 614 C C . MET A 1 76 ? 8.552 -5.499 -8.613 1.00 88.44 76 MET A C 1
ATOM 616 O O . MET A 1 76 ? 8.369 -4.353 -9.009 1.00 88.44 76 MET A O 1
ATOM 620 N N . TRP A 1 77 ? 8.279 -5.901 -7.373 1.00 90.31 77 TRP A N 1
ATOM 621 C CA . TRP A 1 77 ? 7.914 -4.978 -6.307 1.00 90.31 77 TRP A CA 1
ATOM 622 C C . TRP A 1 77 ? 9.094 -4.753 -5.375 1.00 90.31 77 TRP A C 1
ATOM 624 O O . TRP A 1 77 ? 9.693 -5.709 -4.866 1.00 90.31 77 TRP A O 1
ATOM 634 N N . THR A 1 78 ? 9.400 -3.490 -5.113 1.00 90.62 78 THR A N 1
ATOM 635 C CA . THR A 1 78 ? 10.408 -3.088 -4.136 1.00 90.62 78 THR A CA 1
ATOM 636 C C . THR A 1 78 ? 9.753 -2.259 -3.040 1.00 90.62 78 THR A C 1
ATOM 638 O O . THR A 1 78 ? 8.906 -1.405 -3.297 1.00 90.62 78 THR A O 1
ATOM 641 N N . TYR A 1 79 ? 10.105 -2.555 -1.791 1.00 89.12 79 TYR A N 1
ATOM 642 C CA . TYR A 1 79 ? 9.781 -1.684 -0.669 1.00 89.12 79 TYR A CA 1
ATOM 643 C C . TYR A 1 79 ? 10.862 -0.614 -0.562 1.00 89.12 79 TYR A C 1
ATOM 645 O O . TYR A 1 79 ? 12.055 -0.933 -0.518 1.00 89.12 79 TYR A O 1
ATOM 653 N N . VAL A 1 80 ? 10.432 0.640 -0.509 1.00 84.25 80 VAL A N 1
ATOM 654 C CA . VAL A 1 80 ? 11.284 1.819 -0.434 1.00 84.25 80 VAL A CA 1
ATOM 655 C C . VAL A 1 80 ? 11.046 2.481 0.914 1.00 84.25 80 VAL A C 1
ATOM 657 O O . VAL A 1 80 ? 10.002 3.083 1.173 1.00 84.25 80 VAL A O 1
ATOM 660 N N . ASN A 1 81 ? 12.030 2.335 1.797 1.00 71.00 81 ASN A N 1
ATOM 661 C CA . ASN A 1 81 ? 11.980 2.937 3.116 1.00 71.00 81 ASN A CA 1
ATOM 662 C C . ASN A 1 81 ? 12.348 4.431 3.007 1.00 71.00 81 ASN A C 1
ATOM 664 O O . ASN A 1 81 ? 13.474 4.742 2.633 1.00 71.00 81 ASN A O 1
ATOM 668 N N . PRO A 1 82 ? 11.465 5.380 3.357 1.00 65.12 82 PRO A N 1
ATOM 669 C CA . PRO A 1 82 ? 11.808 6.805 3.300 1.00 65.12 82 PRO A CA 1
ATOM 670 C C . PRO A 1 82 ? 12.884 7.210 4.325 1.00 65.12 82 PRO A C 1
ATOM 672 O O . PRO A 1 82 ? 13.503 8.260 4.189 1.00 65.12 82 PRO A O 1
ATOM 675 N N . GLN A 1 83 ? 13.126 6.388 5.353 1.00 63.81 83 GLN A N 1
ATOM 676 C CA . GLN A 1 83 ? 14.090 6.656 6.428 1.00 63.81 83 GLN A CA 1
ATOM 677 C C . GLN A 1 83 ? 15.443 5.954 6.234 1.00 63.81 83 GLN A C 1
ATOM 679 O O . GLN A 1 83 ? 16.385 6.228 6.977 1.00 63.81 83 GLN A O 1
ATOM 684 N N . ARG A 1 84 ? 15.555 5.016 5.286 1.00 59.00 84 ARG A N 1
ATOM 685 C CA . ARG A 1 84 ? 16.795 4.283 4.989 1.00 59.00 84 ARG A CA 1
ATOM 686 C C . ARG A 1 84 ? 16.939 4.145 3.482 1.00 59.00 84 ARG A C 1
ATOM 688 O O . ARG A 1 84 ? 16.013 3.667 2.848 1.00 59.00 84 ARG A O 1
ATOM 695 N N . GLU A 1 85 ? 18.115 4.431 2.927 1.00 57.00 85 GLU A N 1
ATOM 696 C CA . GLU A 1 85 ? 18.439 4.173 1.506 1.00 57.00 85 GLU A CA 1
ATOM 697 C C . GLU A 1 85 ? 18.464 2.668 1.137 1.00 57.00 85 GLU A C 1
ATOM 699 O O . GLU A 1 85 ? 18.971 2.279 0.087 1.00 57.00 85 GLU A O 1
ATOM 704 N N . ASP A 1 86 ? 17.902 1.800 1.979 1.00 56.97 86 ASP A N 1
ATOM 705 C CA . ASP A 1 86 ? 17.824 0.367 1.753 1.00 56.97 86 ASP A CA 1
ATOM 706 C C . ASP A 1 86 ? 16.478 0.022 1.116 1.00 56.97 86 ASP A C 1
ATOM 708 O O . ASP A 1 86 ? 15.422 0.054 1.758 1.00 56.97 86 ASP A O 1
ATOM 712 N N . SER A 1 87 ? 16.520 -0.381 -0.148 1.00 59.53 87 SER A N 1
ATOM 713 C CA . SER A 1 87 ? 15.372 -0.968 -0.828 1.00 59.53 87 SER A CA 1
ATOM 714 C C . SER A 1 87 ? 15.399 -2.488 -0.693 1.00 59.53 87 SER A C 1
ATOM 716 O O . SER A 1 87 ? 16.435 -3.133 -0.847 1.00 59.53 87 SER A O 1
ATOM 718 N N . HIS A 1 88 ? 14.251 -3.073 -0.365 1.00 65.81 88 HIS A N 1
ATOM 719 C CA . HIS A 1 88 ? 14.122 -4.521 -0.213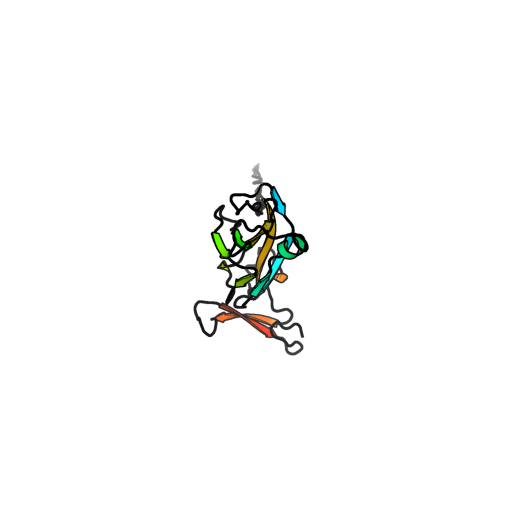 1.00 65.81 88 HIS A CA 1
ATOM 720 C C . HIS A 1 88 ? 13.264 -5.070 -1.351 1.00 65.81 88 HIS A C 1
ATOM 722 O O . HIS A 1 88 ? 12.134 -4.623 -1.560 1.00 65.81 88 HIS A O 1
ATOM 728 N N . ARG A 1 89 ? 13.794 -6.052 -2.092 1.00 63.62 89 ARG A N 1
ATOM 729 C CA . ARG A 1 89 ? 13.036 -6.793 -3.109 1.00 63.62 89 ARG A CA 1
ATOM 730 C C . ARG A 1 89 ? 11.961 -7.611 -2.396 1.00 63.62 89 ARG A C 1
ATOM 732 O O . ARG A 1 89 ? 12.294 -8.514 -1.633 1.00 63.62 89 ARG A O 1
ATOM 739 N N . SER A 1 90 ? 10.697 -7.260 -2.610 1.00 61.78 90 SER A N 1
ATOM 740 C CA . SER A 1 90 ? 9.590 -7.790 -1.811 1.00 61.78 90 SER A CA 1
ATOM 741 C C . SER A 1 90 ? 8.884 -8.954 -2.494 1.00 61.78 90 SER A C 1
ATOM 743 O O . SER A 1 90 ? 8.552 -9.924 -1.820 1.00 61.78 90 SER A O 1
ATOM 745 N N . ASP A 1 91 ? 8.625 -8.863 -3.802 1.00 67.56 91 ASP A N 1
ATOM 746 C CA . ASP A 1 91 ? 7.823 -9.872 -4.500 1.00 67.56 91 ASP A CA 1
ATOM 747 C C . ASP A 1 91 ? 8.032 -9.844 -6.022 1.00 67.56 91 ASP A C 1
ATOM 749 O O . ASP A 1 91 ? 8.335 -8.802 -6.615 1.00 67.56 91 ASP A O 1
ATOM 753 N N . SER A 1 92 ? 7.847 -11.001 -6.653 1.00 65.62 92 SER A N 1
ATOM 754 C CA . SER A 1 92 ? 7.772 -11.155 -8.101 1.00 65.62 92 SER A CA 1
ATOM 755 C C . SER A 1 92 ? 6.319 -11.436 -8.472 1.00 65.62 92 SER A C 1
ATOM 757 O O . SER A 1 92 ? 5.802 -12.524 -8.216 1.00 65.62 92 SER A O 1
ATOM 759 N N . GLY A 1 93 ? 5.643 -10.496 -9.130 1.00 76.38 93 GLY A N 1
ATOM 760 C CA . GLY A 1 93 ? 4.260 -10.707 -9.549 1.00 76.38 93 GLY A CA 1
ATOM 761 C C . GLY A 1 93 ? 3.526 -9.443 -9.970 1.00 76.38 93 GLY A C 1
ATOM 762 O O . GLY A 1 93 ? 3.892 -8.324 -9.626 1.00 76.38 93 GLY A O 1
ATOM 763 N N . LYS A 1 94 ? 2.420 -9.635 -10.696 1.00 82.19 94 LYS A N 1
ATOM 764 C CA . LYS A 1 94 ? 1.563 -8.551 -11.220 1.00 82.19 94 LYS A CA 1
ATOM 765 C C . LYS A 1 94 ? 0.895 -7.700 -10.132 1.00 82.19 94 LYS A C 1
ATOM 767 O O . LYS A 1 94 ? 0.359 -6.631 -10.427 1.00 82.19 94 LYS A O 1
ATOM 772 N N . ALA A 1 95 ? 0.875 -8.194 -8.899 1.00 89.00 95 ALA A N 1
ATOM 773 C CA . ALA A 1 95 ? 0.246 -7.545 -7.765 1.00 89.00 95 ALA A CA 1
ATOM 774 C C . ALA A 1 95 ? 1.042 -7.806 -6.485 1.00 89.00 95 ALA A C 1
ATOM 776 O O . ALA A 1 95 ? 1.600 -8.888 -6.328 1.00 89.00 95 ALA A O 1
ATOM 777 N N . LEU A 1 96 ? 1.034 -6.825 -5.587 1.00 91.56 96 LEU A N 1
ATOM 778 C CA . LEU A 1 96 ? 1.566 -6.926 -4.234 1.00 91.56 96 LEU A CA 1
ATOM 779 C C . LEU A 1 96 ? 0.425 -7.296 -3.284 1.00 91.56 96 LEU A C 1
ATOM 781 O O . LEU A 1 96 ? -0.574 -6.576 -3.203 1.00 91.56 96 LEU A O 1
ATOM 785 N N . TYR A 1 97 ? 0.582 -8.406 -2.567 1.00 92.06 97 TYR A N 1
ATOM 786 C CA . TYR A 1 97 ? -0.381 -8.879 -1.575 1.00 92.06 97 TYR A CA 1
ATOM 787 C C . TYR A 1 97 ? 0.126 -8.562 -0.174 1.00 92.06 97 TYR A C 1
ATOM 789 O O . TYR A 1 97 ? 1.176 -9.052 0.234 1.00 92.06 97 TYR A O 1
ATOM 797 N N . LEU A 1 98 ? -0.642 -7.783 0.580 1.00 93.00 98 LEU A N 1
ATOM 798 C CA . LEU A 1 98 ? -0.376 -7.536 1.991 1.00 93.00 98 LEU A CA 1
ATOM 799 C C . LEU A 1 98 ? -1.467 -8.194 2.829 1.00 93.00 98 LEU A C 1
ATOM 801 O O . LEU A 1 98 ? -2.655 -7.923 2.645 1.00 93.00 98 LEU A O 1
ATOM 805 N N . PHE A 1 99 ? -1.058 -9.053 3.758 1.00 92.19 99 PHE A N 1
ATOM 806 C CA . PHE A 1 99 ? -1.956 -9.730 4.686 1.00 92.19 99 PHE A CA 1
ATOM 807 C C . PHE A 1 99 ? -1.869 -9.082 6.061 1.00 92.19 99 PHE A C 1
ATOM 809 O O . PHE A 1 99 ? -0.771 -8.820 6.544 1.00 92.19 99 PHE A O 1
ATOM 816 N N . ALA A 1 100 ? -3.027 -8.844 6.679 1.00 94.50 100 ALA A N 1
ATOM 817 C CA . ALA A 1 100 ? -3.157 -8.231 7.995 1.00 94.50 100 ALA A CA 1
ATOM 818 C C . ALA A 1 100 ? -2.229 -7.012 8.170 1.00 94.50 100 ALA A C 1
ATOM 820 O O . ALA A 1 100 ? -1.382 -6.993 9.062 1.00 94.50 100 ALA A O 1
ATOM 821 N N . VAL A 1 101 ? -2.377 -6.000 7.307 1.00 95.44 101 VAL A N 1
ATOM 822 C CA . VAL A 1 101 ? -1.505 -4.814 7.228 1.00 95.44 101 VAL A CA 1
ATOM 823 C C . VAL A 1 101 ? -1.280 -4.188 8.607 1.00 95.44 101 VAL A C 1
ATOM 825 O O . VAL A 1 101 ? -2.213 -3.768 9.278 1.00 95.44 101 VAL A O 1
ATOM 828 N N . GLN A 1 102 ? -0.023 -4.120 9.027 1.00 94.50 102 GLN A N 1
ATOM 829 C CA . GLN A 1 102 ? 0.432 -3.482 10.272 1.00 94.50 102 GLN A CA 1
ATOM 830 C C . GLN A 1 102 ? 1.174 -2.167 10.006 1.00 94.50 102 GLN A C 1
ATOM 832 O O . GLN A 1 102 ? 1.689 -1.993 8.905 1.00 94.50 102 GLN A O 1
ATOM 837 N N . TYR A 1 103 ? 1.337 -1.316 11.028 1.00 89.62 103 TYR A N 1
ATOM 838 C CA . TYR A 1 103 ? 2.071 -0.038 10.952 1.00 89.62 103 TYR A CA 1
ATOM 839 C C . TYR A 1 103 ? 3.475 -0.160 10.329 1.00 89.62 103 TYR A C 1
ATOM 841 O O . TYR A 1 103 ? 3.916 0.722 9.607 1.00 89.62 103 TYR A O 1
ATOM 849 N N . MET A 1 104 ? 4.164 -1.286 10.543 1.00 88.50 104 MET A N 1
ATOM 850 C CA . MET A 1 104 ? 5.488 -1.561 9.966 1.00 88.50 104 MET A CA 1
ATOM 851 C C . MET A 1 104 ? 5.503 -1.736 8.437 1.00 88.50 104 MET A C 1
ATOM 853 O O . MET A 1 104 ? 6.580 -1.814 7.856 1.00 88.50 104 MET A O 1
ATOM 857 N N . HIS A 1 105 ? 4.336 -1.836 7.798 1.00 91.94 105 HIS A N 1
ATOM 858 C CA . HIS A 1 105 ? 4.197 -1.863 6.339 1.00 91.94 105 HIS A CA 1
ATOM 859 C C . HIS A 1 105 ? 3.963 -0.460 5.758 1.00 91.94 105 HIS A C 1
ATOM 861 O O . HIS A 1 105 ? 3.893 -0.307 4.546 1.00 91.94 105 HIS A O 1
ATOM 867 N N . GLU A 1 106 ? 3.794 0.573 6.587 1.00 90.88 106 GLU A N 1
ATOM 868 C CA . GLU A 1 106 ? 3.676 1.942 6.091 1.00 90.88 106 GLU A CA 1
ATOM 869 C C . GLU A 1 106 ? 4.955 2.358 5.352 1.00 90.88 106 GLU A C 1
ATOM 871 O O . GLU A 1 106 ? 6.058 2.196 5.871 1.00 90.88 106 GLU A O 1
ATOM 876 N N . GLY A 1 107 ? 4.813 2.902 4.142 1.00 90.38 107 GLY A N 1
ATOM 877 C CA . GLY A 1 107 ? 5.957 3.306 3.330 1.00 90.38 107 GLY A CA 1
ATOM 878 C C . GLY A 1 107 ? 5.653 3.366 1.840 1.00 90.38 107 GLY A C 1
ATOM 879 O O . GLY A 1 107 ? 4.495 3.358 1.411 1.00 90.38 107 GLY A O 1
ATOM 880 N N . HIS A 1 108 ? 6.713 3.445 1.040 1.00 91.94 108 HIS A N 1
ATOM 881 C CA . HIS A 1 108 ? 6.609 3.486 -0.411 1.00 91.94 108 HIS A CA 1
ATOM 882 C C . HIS A 1 108 ? 6.847 2.097 -0.999 1.00 91.94 108 HIS A C 1
ATOM 884 O O . HIS A 1 108 ? 7.719 1.356 -0.549 1.00 91.94 108 HIS A O 1
ATOM 890 N N . TYR A 1 109 ? 6.078 1.753 -2.025 1.00 92.62 109 TYR A N 1
ATOM 891 C CA . TYR A 1 109 ? 6.265 0.530 -2.791 1.00 92.62 109 TYR A CA 1
ATOM 892 C C . TYR A 1 109 ? 6.318 0.877 -4.267 1.00 92.62 109 TYR A C 1
ATOM 894 O O . TYR A 1 109 ? 5.388 1.490 -4.799 1.00 92.62 109 TYR A O 1
ATOM 902 N N . ASP A 1 110 ? 7.385 0.452 -4.925 1.00 93.19 110 ASP A N 1
ATOM 903 C CA . ASP A 1 110 ? 7.558 0.640 -6.354 1.00 93.19 110 ASP A CA 1
ATOM 904 C C . ASP A 1 110 ? 7.274 -0.670 -7.068 1.00 93.19 110 ASP A C 1
ATOM 906 O O . ASP A 1 110 ? 7.817 -1.718 -6.720 1.00 93.19 110 ASP A O 1
ATOM 910 N N . CYS A 1 111 ? 6.408 -0.607 -8.075 1.00 92.69 111 CYS A N 1
ATOM 911 C CA . CYS A 1 111 ? 6.276 -1.674 -9.047 1.00 92.69 111 CYS A CA 1
ATOM 912 C C . CYS A 1 111 ? 7.022 -1.304 -10.320 1.00 92.69 111 CYS A C 1
ATOM 914 O O . CYS A 1 111 ? 6.741 -0.263 -10.916 1.00 92.69 111 CYS A O 1
ATOM 916 N N . HIS A 1 112 ? 7.905 -2.196 -10.743 1.00 91.50 112 HIS A N 1
ATOM 917 C CA . HIS A 1 112 ? 8.766 -2.065 -11.904 1.00 91.50 112 HIS A CA 1
ATOM 918 C C . HIS A 1 112 ? 8.321 -3.049 -12.989 1.00 91.50 112 HIS A C 1
ATOM 920 O O . HIS A 1 112 ? 8.060 -4.221 -12.697 1.00 91.50 112 HIS A O 1
ATOM 926 N N . ILE A 1 113 ? 8.260 -2.575 -14.235 1.00 89.19 113 ILE A N 1
ATOM 927 C CA . ILE A 1 113 ? 7.990 -3.384 -15.429 1.00 89.19 113 ILE A CA 1
ATOM 928 C C . ILE A 1 113 ? 8.981 -3.019 -16.526 1.00 89.19 113 ILE A C 1
ATOM 930 O O . ILE A 1 113 ? 9.149 -1.838 -16.806 1.00 89.19 113 ILE A O 1
ATOM 934 N N . ALA A 1 114 ? 9.578 -4.006 -17.192 1.00 87.31 114 ALA A N 1
ATOM 935 C CA . ALA A 1 114 ? 10.427 -3.776 -18.362 1.00 87.31 114 ALA A CA 1
ATOM 936 C C . ALA A 1 114 ? 9.729 -4.154 -19.684 1.00 87.31 114 ALA A C 1
ATOM 938 O O . ALA A 1 114 ? 9.111 -5.220 -19.797 1.00 87.31 114 ALA A O 1
ATOM 939 N N . ASP A 1 115 ? 9.865 -3.306 -20.706 1.00 85.50 115 ASP A N 1
ATOM 940 C CA . ASP A 1 115 ? 9.449 -3.604 -22.083 1.00 85.50 115 ASP A CA 1
ATOM 941 C C . ASP A 1 115 ? 10.554 -4.297 -22.909 1.00 85.50 115 ASP A C 1
ATOM 943 O O . ASP A 1 115 ? 11.697 -4.474 -22.472 1.00 85.50 115 ASP A O 1
ATOM 947 N N . VAL A 1 116 ? 10.208 -4.718 -24.130 1.00 82.19 116 VAL A N 1
ATOM 948 C CA . VAL A 1 116 ? 11.158 -5.319 -25.090 1.00 82.19 116 VAL A CA 1
ATOM 949 C C . VAL A 1 116 ? 12.310 -4.408 -25.501 1.00 82.19 116 VAL A C 1
ATOM 951 O O . VAL A 1 116 ? 13.362 -4.918 -25.882 1.00 82.19 116 VAL A O 1
ATOM 954 N N . ASP A 1 117 ? 12.118 -3.095 -25.432 1.00 83.19 117 ASP A N 1
ATOM 955 C CA . ASP A 1 117 ? 13.091 -2.092 -25.856 1.00 83.19 117 ASP A CA 1
ATOM 956 C C . ASP A 1 117 ? 14.061 -1.720 -24.717 1.00 83.19 117 ASP A C 1
ATOM 958 O O . ASP A 1 117 ? 14.990 -0.933 -24.909 1.00 83.19 117 ASP A O 1
ATOM 962 N N . GLY A 1 118 ? 13.881 -2.317 -23.534 1.00 82.56 118 GLY A N 1
ATOM 963 C CA . GLY A 1 118 ? 14.687 -2.054 -22.350 1.00 82.56 118 GLY A CA 1
ATOM 964 C C . GLY A 1 118 ? 14.282 -0.771 -21.623 1.00 82.56 118 GLY A C 1
ATOM 965 O O . GLY A 1 118 ? 15.091 -0.217 -20.881 1.00 82.56 118 GLY A O 1
ATOM 966 N N . ASN A 1 119 ? 13.066 -0.263 -21.803 1.00 87.19 119 ASN A N 1
ATOM 967 C CA . ASN A 1 119 ? 12.525 0.773 -20.930 1.00 87.19 119 ASN A CA 1
ATOM 968 C C . ASN A 1 119 ? 11.926 0.133 -19.674 1.00 87.19 119 ASN A C 1
ATOM 970 O O . ASN A 1 119 ? 11.175 -0.839 -19.745 1.00 87.19 119 ASN A O 1
ATOM 974 N N . GLU A 1 120 ? 12.241 0.706 -18.518 1.00 90.25 120 GLU A N 1
ATOM 975 C CA . GLU A 1 120 ? 11.655 0.362 -17.231 1.00 90.25 120 GLU A CA 1
ATOM 976 C C . GLU A 1 120 ? 10.574 1.374 -16.867 1.00 90.25 120 GLU A C 1
ATOM 978 O O . GLU A 1 120 ? 10.839 2.567 -16.728 1.00 90.25 120 GLU A O 1
ATOM 983 N N . PHE A 1 121 ? 9.353 0.898 -16.677 1.00 90.81 121 PHE A N 1
ATOM 984 C CA . PHE A 1 121 ? 8.225 1.675 -16.198 1.00 90.81 121 PHE A CA 1
ATOM 985 C C . PHE A 1 121 ? 8.034 1.420 -14.711 1.00 90.81 121 PHE A C 1
ATOM 987 O O . PHE A 1 121 ? 7.889 0.275 -14.283 1.00 90.81 121 PHE A O 1
ATOM 994 N N . VAL A 1 122 ? 7.981 2.498 -13.934 1.00 92.38 122 VAL A N 1
ATOM 995 C CA . VAL A 1 122 ? 7.785 2.440 -12.488 1.00 92.38 122 VAL A CA 1
ATOM 996 C C . VAL A 1 122 ? 6.499 3.149 -12.105 1.00 92.38 122 VAL A C 1
ATOM 998 O O . VAL A 1 122 ? 6.245 4.293 -12.500 1.00 92.38 122 VAL A O 1
ATOM 1001 N N . SER A 1 123 ? 5.681 2.470 -11.309 1.00 92.50 123 SER A N 1
ATOM 1002 C CA . SER A 1 123 ? 4.567 3.079 -10.585 1.00 92.50 123 SER A CA 1
ATOM 1003 C C . SER A 1 123 ? 4.824 2.975 -9.092 1.00 92.50 123 SER A C 1
ATOM 1005 O O . SER A 1 123 ? 4.987 1.863 -8.588 1.00 92.50 123 SER A O 1
ATOM 1007 N N . ARG A 1 124 ? 4.813 4.117 -8.402 1.00 93.00 124 ARG A N 1
ATOM 1008 C CA . ARG A 1 124 ? 4.941 4.184 -6.949 1.00 93.00 124 ARG A CA 1
ATOM 1009 C C . ARG A 1 124 ? 3.570 4.252 -6.300 1.00 93.00 124 ARG A C 1
ATOM 1011 O O . ARG A 1 124 ? 2.700 5.016 -6.732 1.00 93.00 124 ARG A O 1
ATOM 1018 N N . ILE A 1 125 ? 3.418 3.515 -5.212 1.00 93.25 125 ILE A N 1
ATOM 1019 C CA . ILE A 1 125 ? 2.352 3.725 -4.243 1.00 93.25 125 ILE A CA 1
ATOM 1020 C C . ILE A 1 125 ? 2.952 4.129 -2.899 1.00 93.25 125 ILE A C 1
ATOM 1022 O O . ILE A 1 125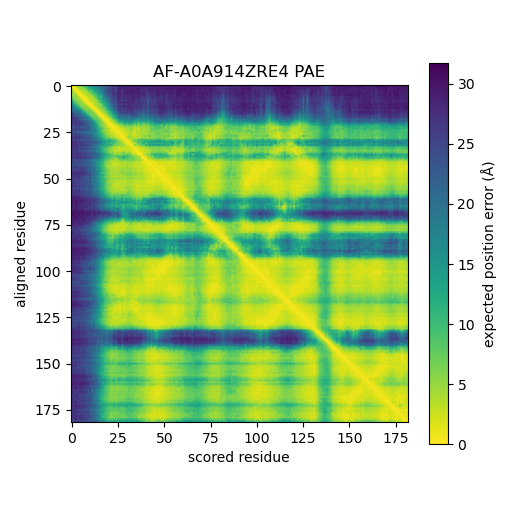 ? 4.052 3.721 -2.536 1.00 93.25 125 ILE A O 1
ATOM 1026 N N . THR A 1 126 ? 2.213 4.931 -2.150 1.00 92.50 126 THR A N 1
ATOM 1027 C CA . THR A 1 126 ? 2.484 5.257 -0.754 1.00 92.50 126 THR A CA 1
ATOM 1028 C C . THR A 1 126 ? 1.380 4.627 0.077 1.00 92.50 126 THR A C 1
ATOM 1030 O O . THR A 1 126 ? 0.231 5.068 0.016 1.00 92.50 126 THR A O 1
ATOM 1033 N N . LEU A 1 127 ? 1.715 3.582 0.825 1.00 93.31 127 LEU A N 1
ATOM 1034 C CA . LEU A 1 127 ? 0.804 2.956 1.771 1.00 93.31 127 LEU A CA 1
ATOM 1035 C C . LEU A 1 127 ? 0.823 3.763 3.065 1.00 93.31 127 LEU A C 1
ATOM 1037 O O . LEU A 1 127 ? 1.881 3.927 3.657 1.00 93.31 127 LEU A O 1
ATOM 1041 N N . ILE A 1 128 ? -0.345 4.234 3.492 1.00 92.38 128 ILE A N 1
ATOM 1042 C CA . ILE A 1 128 ? -0.585 4.873 4.784 1.00 92.38 128 ILE A CA 1
ATOM 1043 C C . ILE A 1 128 ? -1.497 3.945 5.578 1.00 92.38 128 ILE A C 1
ATOM 1045 O O . ILE A 1 128 ? -2.615 3.640 5.147 1.00 92.38 128 ILE A O 1
ATOM 1049 N N . VAL A 1 129 ? -1.025 3.484 6.732 1.00 93.19 129 VAL A N 1
ATOM 1050 C CA . VAL A 1 129 ? -1.811 2.588 7.577 1.00 93.19 129 VAL A CA 1
ATOM 1051 C C . VAL A 1 129 ? -2.730 3.433 8.451 1.00 93.19 129 VAL A C 1
ATOM 1053 O O . VAL A 1 129 ? -2.288 4.325 9.173 1.00 93.19 129 VAL A O 1
ATOM 1056 N N . GLN A 1 130 ? -4.032 3.178 8.351 1.00 93.38 130 GLN A N 1
ATOM 1057 C CA . GLN A 1 130 ? -5.038 3.853 9.160 1.00 93.38 130 GLN A CA 1
ATOM 1058 C C . GLN A 1 130 ? -5.204 3.109 10.483 1.00 93.38 130 GLN A C 1
ATOM 1060 O O . GLN A 1 130 ? -5.576 1.933 10.506 1.00 93.38 130 GLN A O 1
ATOM 1065 N N . GLU A 1 131 ? -4.957 3.799 11.587 1.00 89.88 131 GLU A N 1
ATOM 1066 C CA . GLU A 1 131 ? -5.057 3.261 12.937 1.00 89.88 131 GLU A CA 1
ATOM 1067 C C . GLU A 1 131 ? -5.814 4.212 13.862 1.00 89.88 131 GLU A C 1
ATOM 1069 O O . GLU A 1 131 ? -6.022 5.390 13.562 1.00 89.88 131 GLU A O 1
ATOM 1074 N N . CYS A 1 132 ? -6.238 3.697 15.013 1.00 86.44 132 CYS A N 1
ATOM 1075 C CA . CYS A 1 132 ? -6.818 4.520 16.062 1.00 86.44 132 CYS A CA 1
ATOM 1076 C C . CYS A 1 132 ? -5.686 5.277 16.754 1.00 86.44 132 CYS A C 1
ATOM 1078 O O . CYS A 1 132 ? -5.174 4.827 17.778 1.00 86.44 132 CYS A O 1
ATOM 1080 N N . GLY A 1 133 ? -5.239 6.372 16.136 1.00 70.44 133 GLY A N 1
ATOM 1081 C CA . GLY A 1 133 ? -4.118 7.164 16.628 1.00 70.44 133 GLY A CA 1
ATOM 1082 C C . GLY A 1 133 ? -4.275 7.515 18.108 1.00 70.44 133 GLY A C 1
ATOM 1083 O O . GLY A 1 133 ? -5.373 7.817 18.583 1.00 70.44 133 GLY A O 1
ATOM 1084 N N . ILE A 1 134 ? -3.167 7.494 18.850 1.00 55.88 134 ILE A N 1
ATOM 1085 C CA . ILE A 1 134 ? -3.120 8.115 20.172 1.00 55.88 134 ILE A CA 1
ATOM 1086 C C . ILE A 1 134 ? -3.057 9.619 19.914 1.00 55.88 134 ILE A C 1
ATOM 1088 O O . ILE A 1 134 ? -2.045 10.128 19.444 1.00 55.88 134 ILE A O 1
ATOM 1092 N N . TRP A 1 135 ? -4.146 10.336 20.182 1.00 51.75 135 TRP A N 1
ATOM 1093 C CA . TRP A 1 135 ? -4.137 11.797 20.165 1.00 51.75 135 TRP A CA 1
ATOM 1094 C C . TRP A 1 135 ? -3.164 12.298 21.245 1.00 51.75 135 TRP A C 1
ATOM 1096 O O . TRP A 1 135 ? -3.494 12.283 22.430 1.00 51.75 135 TRP A O 1
ATOM 1106 N N . THR A 1 136 ? -1.946 12.688 20.856 1.00 45.31 136 THR A N 1
ATOM 1107 C CA . THR A 1 136 ? -0.922 13.230 21.773 1.00 45.31 136 THR A CA 1
ATOM 1108 C C . THR A 1 136 ? -0.861 14.760 21.783 1.00 45.31 136 THR A C 1
ATOM 1110 O O . THR A 1 136 ? -0.108 15.330 22.564 1.00 45.31 136 THR A O 1
ATOM 1113 N N . GLY A 1 137 ? -1.718 15.434 21.010 1.00 44.41 137 GLY A N 1
ATOM 1114 C CA . GLY A 1 137 ? -2.058 16.843 21.220 1.00 44.41 137 GLY A CA 1
ATOM 1115 C C . GLY A 1 137 ? -1.153 17.901 20.580 1.00 44.41 137 GLY A C 1
ATOM 1116 O O . GLY A 1 137 ? -1.480 19.074 20.733 1.00 44.41 137 GLY A O 1
ATOM 1117 N N . GLU A 1 138 ? -0.089 17.551 19.846 1.00 46.00 138 GLU A N 1
ATOM 1118 C CA . GLU A 1 138 ? 0.816 18.566 19.255 1.00 46.00 138 GLU A CA 1
ATOM 1119 C C . GLU A 1 138 ? 1.246 18.357 17.790 1.00 46.00 138 GLU A C 1
ATOM 1121 O O . GLU A 1 138 ? 1.843 19.270 17.225 1.00 46.00 138 GLU A O 1
ATOM 1126 N N . GLU A 1 139 ? 0.889 17.256 17.122 1.00 47.25 139 GLU A N 1
ATOM 1127 C CA . GLU A 1 139 ? 1.218 17.053 15.699 1.00 47.25 139 GLU A CA 1
ATOM 1128 C C . GLU A 1 139 ? -0.041 16.813 14.858 1.00 47.25 139 GLU A C 1
ATOM 1130 O O . GLU A 1 139 ? -0.991 16.172 15.315 1.00 47.25 139 GLU A O 1
ATOM 1135 N N . ASP A 1 140 ? -0.043 17.394 13.652 1.00 50.31 140 ASP A N 1
ATOM 1136 C CA . ASP A 1 140 ? -1.128 17.430 12.667 1.00 50.31 140 ASP A CA 1
ATOM 1137 C C . ASP A 1 140 ? -1.975 16.150 12.664 1.00 50.31 140 ASP A C 1
ATOM 1139 O O . ASP A 1 140 ? -1.569 15.096 12.168 1.00 50.31 140 ASP A O 1
ATOM 1143 N N . PHE A 1 141 ? -3.195 16.252 13.195 1.00 56.00 141 PHE A N 1
ATOM 1144 C CA . PHE A 1 141 ? -4.181 15.188 13.080 1.00 56.00 141 PHE A CA 1
ATOM 1145 C C . PHE A 1 141 ? -4.600 15.077 11.609 1.00 56.00 141 PHE A C 1
ATOM 1147 O O . PHE A 1 141 ? -5.493 15.791 11.152 1.00 56.00 141 PHE A O 1
ATOM 1154 N N . ASP A 1 142 ? -3.946 14.198 10.844 1.00 68.69 142 ASP A N 1
ATOM 1155 C CA . ASP A 1 142 ? -4.461 13.799 9.537 1.00 68.69 142 ASP A CA 1
ATOM 1156 C C . ASP A 1 142 ? -5.717 12.958 9.776 1.00 68.69 142 ASP A C 1
ATOM 1158 O O . ASP A 1 142 ? -5.636 11.758 10.045 1.00 68.69 142 ASP A O 1
ATOM 1162 N N . GLU A 1 143 ? -6.886 13.598 9.678 1.00 70.62 143 GLU A N 1
ATOM 1163 C CA . GLU A 1 143 ? -8.200 12.965 9.847 1.00 70.62 143 GLU A CA 1
ATOM 1164 C C . GLU A 1 143 ? -8.344 11.698 8.989 1.00 70.62 143 GLU A C 1
ATOM 1166 O O . GLU A 1 143 ? -9.035 10.759 9.376 1.00 70.62 143 GLU A O 1
ATOM 1171 N N . ARG A 1 144 ? -7.620 11.619 7.861 1.00 81.94 144 ARG A N 1
ATOM 1172 C CA . ARG A 1 144 ? -7.627 10.460 6.959 1.00 81.94 144 ARG A CA 1
ATOM 1173 C C . ARG A 1 144 ? -6.947 9.227 7.553 1.00 81.94 144 ARG A C 1
ATOM 1175 O O . ARG A 1 144 ? -7.110 8.147 6.996 1.00 81.94 144 ARG A O 1
ATOM 1182 N N . ARG A 1 145 ? -6.186 9.340 8.648 1.00 86.44 145 ARG A N 1
ATOM 1183 C CA . ARG A 1 145 ? -5.581 8.188 9.344 1.00 86.44 145 ARG A CA 1
ATOM 1184 C C . ARG A 1 145 ? -6.549 7.471 10.281 1.00 86.44 145 ARG A C 1
ATOM 1186 O O . ARG A 1 145 ? -6.289 6.318 10.603 1.00 86.44 145 ARG A O 1
ATOM 1193 N N . ASN A 1 146 ? -7.660 8.091 10.678 1.00 89.75 146 ASN A N 1
ATOM 1194 C CA . ASN A 1 146 ? -8.717 7.396 11.407 1.00 89.75 146 ASN A CA 1
ATOM 1195 C C . ASN A 1 146 ? -9.725 6.820 10.398 1.00 89.75 146 ASN A C 1
ATOM 1197 O O . ASN A 1 146 ? -10.382 7.591 9.700 1.00 89.75 146 ASN A O 1
ATOM 1201 N N . PRO A 1 147 ? -9.884 5.489 10.305 1.00 92.38 147 PRO A N 1
ATOM 1202 C CA . PRO A 1 147 ? -10.820 4.909 9.352 1.00 92.38 147 PRO A CA 1
ATOM 1203 C C . PRO A 1 147 ? -12.279 4.997 9.829 1.00 92.38 147 PRO A C 1
ATOM 1205 O O . PRO A 1 147 ? -13.178 4.758 9.037 1.00 92.38 147 PRO A O 1
ATOM 1208 N N . CYS A 1 148 ? -12.544 5.321 11.099 1.00 92.12 148 CYS A N 1
ATOM 1209 C CA . CYS A 1 148 ? -13.896 5.415 11.645 1.00 92.12 148 CYS A CA 1
ATOM 1210 C C . CYS A 1 148 ? -14.475 6.819 11.445 1.00 92.12 148 CYS A C 1
ATOM 1212 O O . CYS A 1 148 ? -14.094 7.748 12.158 1.00 92.12 148 CYS A O 1
ATOM 1214 N N . GLN A 1 149 ? -15.434 6.966 10.530 1.00 90.00 149 GLN A N 1
ATOM 1215 C CA . GLN A 1 149 ? -15.991 8.272 10.169 1.00 90.00 149 GLN A CA 1
ATOM 1216 C C . GLN A 1 149 ? -16.916 8.837 11.260 1.00 90.00 149 GLN A C 1
ATOM 1218 O O . GLN A 1 149 ? -16.733 9.967 11.711 1.00 90.00 149 GLN A O 1
ATOM 1223 N N . TYR A 1 150 ? -17.888 8.040 11.722 1.00 90.19 150 TYR A N 1
ATOM 1224 C CA . TYR A 1 150 ? -18.875 8.451 12.730 1.00 90.19 150 TYR A CA 1
ATOM 1225 C C . TYR A 1 150 ? -18.958 7.476 13.916 1.00 90.19 150 TYR A C 1
ATOM 1227 O O . TYR A 1 150 ? -19.982 6.838 14.184 1.00 90.19 150 TYR A O 1
ATOM 1235 N N . GLY A 1 151 ? -17.863 7.351 14.665 1.00 88.81 151 GLY A N 1
ATOM 1236 C CA . GLY A 1 151 ? -17.808 6.461 15.820 1.00 88.81 151 GLY A CA 1
ATOM 1237 C C . GLY A 1 151 ? -16.505 6.536 16.601 1.00 88.81 151 GLY A C 1
ATOM 1238 O O . GLY A 1 151 ? -15.601 7.302 16.277 1.00 88.81 151 GLY A O 1
ATOM 1239 N N . ALA A 1 152 ? -16.409 5.711 17.640 1.00 90.44 152 ALA A N 1
ATOM 1240 C CA . ALA A 1 152 ? -15.154 5.508 18.348 1.00 90.44 152 ALA A CA 1
ATOM 1241 C C . ALA A 1 152 ? -14.283 4.498 17.591 1.00 90.44 152 ALA A C 1
ATOM 1243 O O . ALA A 1 152 ? -14.756 3.418 17.231 1.00 90.44 152 ALA A O 1
ATOM 1244 N N . CYS A 1 153 ? -13.011 4.834 17.395 1.00 91.25 153 CYS A N 1
ATOM 1245 C CA . CYS A 1 153 ? -12.005 3.924 16.858 1.00 91.25 153 CYS A CA 1
ATOM 1246 C C . CYS A 1 153 ? -11.363 3.146 18.009 1.00 91.25 153 CYS A C 1
ATOM 1248 O O . CYS A 1 153 ? -10.930 3.745 18.995 1.00 91.25 153 CYS A O 1
ATOM 1250 N N . VAL A 1 154 ? -11.302 1.820 17.894 1.00 92.44 154 VAL A N 1
ATOM 1251 C CA . VAL A 1 154 ? -10.537 0.969 18.811 1.00 92.44 154 VAL A CA 1
ATOM 1252 C C . VAL A 1 154 ? -9.617 0.020 18.048 1.00 92.44 154 VAL A C 1
ATOM 1254 O O . VAL A 1 154 ? -9.986 -0.520 17.005 1.00 92.44 154 VAL A O 1
ATOM 1257 N N . THR A 1 155 ? -8.428 -0.208 18.599 1.00 92.62 155 THR A N 1
ATOM 1258 C CA . THR A 1 155 ? -7.499 -1.232 18.116 1.00 92.62 155 THR A CA 1
ATOM 1259 C C . THR A 1 155 ? -7.614 -2.459 19.013 1.00 92.62 155 THR A C 1
ATOM 1261 O O . THR A 1 155 ? -7.532 -2.351 20.236 1.00 92.62 155 THR A O 1
ATOM 1264 N N . GLU A 1 156 ? -7.808 -3.628 18.414 1.00 93.50 156 GLU A N 1
ATOM 1265 C CA . GLU A 1 156 ? -7.905 -4.915 19.105 1.00 93.50 156 GLU A CA 1
ATOM 1266 C C . GLU A 1 156 ? -6.869 -5.903 18.539 1.00 93.50 156 GLU A C 1
ATOM 1268 O O . GLU A 1 156 ? -6.426 -5.733 17.401 1.00 93.50 156 GLU A O 1
ATOM 1273 N N . PRO A 1 157 ? -6.471 -6.946 19.290 1.00 94.38 157 PRO A N 1
ATOM 1274 C CA . PRO A 1 157 ? -5.646 -8.022 18.747 1.00 94.38 157 PRO A CA 1
ATOM 1275 C C . PRO A 1 157 ? -6.315 -8.706 17.549 1.00 94.38 157 PRO A C 1
ATOM 1277 O O . P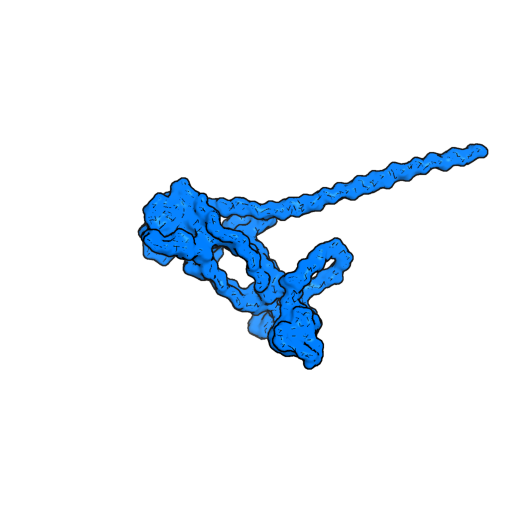RO A 1 157 ? -7.529 -8.929 17.545 1.00 94.38 157 PRO A O 1
ATOM 1280 N N . TYR A 1 158 ? -5.521 -9.076 16.546 1.00 93.00 158 TYR A N 1
ATOM 1281 C CA . TYR A 1 158 ? -6.003 -9.834 15.396 1.00 93.00 158 TYR A CA 1
ATOM 1282 C C . TYR A 1 158 ? -6.447 -11.242 15.847 1.00 93.00 158 TYR A C 1
ATOM 1284 O O . TYR A 1 158 ? -5.684 -11.897 16.566 1.00 93.00 158 TYR A O 1
ATOM 1292 N N . PRO A 1 159 ? -7.644 -11.733 15.461 1.00 88.56 159 PRO A N 1
ATOM 1293 C CA . PRO A 1 159 ? -8.243 -12.929 16.067 1.00 88.56 159 PRO A CA 1
ATOM 1294 C C . PRO A 1 159 ? -7.383 -14.196 15.968 1.00 88.56 159 PRO A C 1
ATOM 1296 O O . PRO A 1 159 ? -7.293 -14.959 16.927 1.00 88.56 159 PRO A O 1
ATOM 1299 N N . GLU A 1 160 ? -6.735 -14.414 14.825 1.00 90.94 160 GLU A N 1
ATOM 1300 C CA . GLU A 1 160 ? -5.912 -15.596 14.558 1.00 90.94 160 GLU A CA 1
ATOM 1301 C C . GLU A 1 160 ? -4.460 -15.430 15.024 1.00 90.94 160 GLU A C 1
ATOM 1303 O O . GLU A 1 160 ? -3.752 -16.417 15.229 1.00 90.94 160 GLU A O 1
ATOM 1308 N N . VAL A 1 161 ? -3.998 -14.186 15.173 1.00 92.31 161 VAL A N 1
ATOM 1309 C CA . VAL A 1 161 ? -2.587 -13.855 15.396 1.00 92.31 161 VAL A CA 1
ATOM 1310 C C . VAL A 1 161 ? -2.485 -12.716 16.422 1.00 92.31 161 VAL A C 1
ATOM 1312 O O . VAL A 1 161 ? -2.356 -11.555 16.041 1.00 92.31 161 VAL A O 1
ATOM 1315 N N . PRO A 1 162 ? -2.514 -13.014 17.735 1.00 90.06 162 PRO A N 1
ATOM 1316 C CA . PRO A 1 162 ? -2.729 -12.003 18.781 1.00 90.06 162 PRO A CA 1
ATOM 1317 C C . PRO A 1 162 ? -1.653 -10.915 18.929 1.00 90.06 162 PRO A C 1
ATOM 1319 O O . PRO A 1 162 ? -1.860 -9.962 19.673 1.00 90.06 162 PRO A O 1
ATOM 1322 N N . PHE A 1 163 ? -0.494 -11.061 18.280 1.00 91.00 163 PHE A N 1
ATOM 1323 C CA . PHE A 1 163 ? 0.553 -10.031 18.242 1.00 91.00 163 PHE A CA 1
ATOM 1324 C C . PHE A 1 163 ? 0.374 -9.028 17.091 1.00 91.00 163 PHE A C 1
ATOM 1326 O O . PHE A 1 163 ? 1.064 -8.011 17.051 1.00 91.00 163 PHE A O 1
ATOM 1333 N N . LEU A 1 164 ? -0.530 -9.315 16.153 1.00 94.44 164 LEU A N 1
ATOM 1334 C CA . LEU A 1 164 ? -0.993 -8.369 15.148 1.00 94.44 164 LEU A CA 1
ATOM 1335 C C . LEU A 1 164 ? -2.205 -7.610 15.685 1.00 94.44 164 LEU A C 1
ATOM 1337 O O . LEU A 1 164 ? -2.894 -8.066 16.599 1.00 94.44 164 LEU A O 1
ATOM 1341 N N . HIS A 1 165 ? -2.484 -6.464 15.080 1.00 94.06 165 HIS A N 1
ATOM 1342 C CA . HIS A 1 165 ? -3.567 -5.581 15.478 1.00 94.06 165 HIS A CA 1
ATOM 1343 C C . HIS A 1 165 ? -4.579 -5.392 14.345 1.00 94.06 165 HIS A C 1
ATOM 1345 O O . HIS A 1 165 ? -4.239 -5.476 13.162 1.00 94.06 165 HIS A O 1
ATOM 1351 N N . LEU A 1 166 ? -5.826 -5.133 14.731 1.00 95.44 166 LEU A N 1
ATOM 1352 C CA . LEU A 1 166 ? -6.972 -4.880 13.869 1.00 95.44 166 LEU A CA 1
ATOM 1353 C C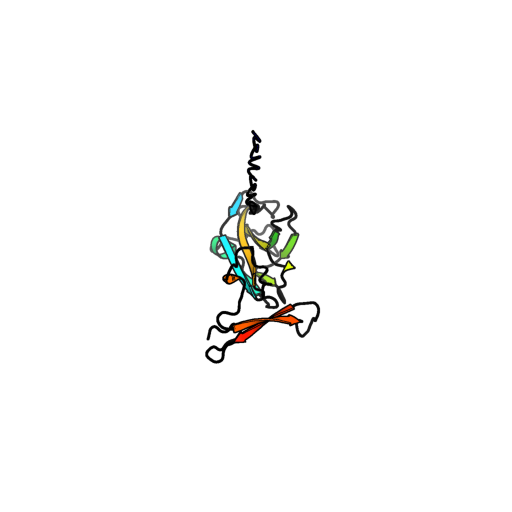 . LEU A 1 166 ? -7.727 -3.655 14.374 1.00 95.44 166 LEU A C 1
ATOM 1355 O O . LEU A 1 166 ? -8.067 -3.573 15.555 1.00 95.44 166 LEU A O 1
ATOM 1359 N N . VAL A 1 167 ? -8.059 -2.738 13.471 1.00 94.94 167 VAL A N 1
ATOM 1360 C CA . VAL A 1 167 ? -8.960 -1.628 13.796 1.00 94.94 167 VAL A CA 1
ATOM 1361 C C . VAL A 1 167 ? -10.418 -2.055 13.677 1.00 94.94 167 VAL A C 1
ATOM 1363 O O . VAL A 1 167 ? -10.830 -2.693 12.699 1.00 94.94 167 VAL A O 1
ATOM 1366 N N . LYS A 1 168 ? -11.210 -1.639 14.667 1.00 95.25 168 LYS A N 1
ATOM 1367 C CA . LYS A 1 168 ? -12.669 -1.724 14.676 1.00 95.25 168 LYS A CA 1
ATOM 1368 C C . LYS A 1 168 ? -13.291 -0.381 15.025 1.00 95.25 168 LYS A C 1
ATOM 1370 O O . LYS A 1 168 ? -12.798 0.349 15.884 1.00 95.25 168 LYS A O 1
ATOM 1375 N N . CYS A 1 169 ? -14.436 -0.112 14.412 1.00 94.06 169 CYS A N 1
ATOM 1376 C CA . CYS A 1 169 ? -15.227 1.073 14.692 1.00 94.06 169 CYS A CA 1
ATOM 1377 C C . CYS A 1 169 ? -16.461 0.723 15.524 1.00 94.06 169 CYS A C 1
ATOM 1379 O O . CYS A 1 169 ? -17.152 -0.266 15.278 1.00 94.06 169 CYS A O 1
ATOM 1381 N N . LYS A 1 170 ? -16.743 1.551 16.529 1.00 95.06 170 LYS A N 1
ATOM 1382 C CA . LYS A 1 170 ? -17.975 1.514 17.320 1.00 95.06 170 LYS A CA 1
ATOM 1383 C C . LYS A 1 170 ? -18.817 2.719 16.938 1.00 95.06 170 LYS A C 1
ATOM 1385 O O . LYS A 1 170 ? -18.588 3.821 17.439 1.00 95.06 170 LYS A O 1
ATOM 1390 N N . CYS A 1 171 ? -19.755 2.503 16.026 1.00 94.50 171 CYS A N 1
ATOM 1391 C CA . CYS A 1 171 ? -20.567 3.572 15.463 1.00 94.50 171 CYS A CA 1
ATOM 1392 C C . CYS A 1 171 ? -21.503 4.180 16.500 1.00 94.50 171 CYS A C 1
ATOM 1394 O O . CYS A 1 171 ? -22.021 3.488 17.383 1.00 94.50 171 CYS A O 1
ATOM 1396 N N . VAL A 1 172 ? -21.747 5.484 16.380 1.00 94.31 172 VAL A N 1
ATOM 1397 C CA . VAL A 1 172 ? -22.887 6.084 17.078 1.00 94.31 172 VAL A CA 1
ATOM 1398 C C . VAL A 1 172 ? -24.177 5.557 16.447 1.00 94.31 172 VAL A C 1
ATOM 1400 O O . VAL A 1 172 ? -24.203 5.228 15.268 1.00 94.31 172 VAL A O 1
ATOM 1403 N N . THR A 1 173 ? -25.263 5.489 17.222 1.00 93.56 173 THR A N 1
ATOM 1404 C CA . THR A 1 173 ? -26.504 4.757 16.868 1.00 93.56 173 THR A CA 1
ATOM 1405 C C . THR A 1 173 ? -27.143 5.082 15.508 1.00 93.56 173 THR A C 1
ATOM 1407 O O . THR A 1 173 ? -27.986 4.321 15.050 1.00 93.56 173 THR A O 1
ATOM 1410 N N . GLN A 1 174 ? -26.783 6.209 14.892 1.00 94.50 174 GLN A N 1
ATOM 1411 C CA . GLN A 1 174 ? -27.331 6.680 13.618 1.00 94.50 174 GLN A CA 1
ATOM 1412 C C . GLN A 1 174 ? -26.551 6.195 12.390 1.00 94.50 174 GLN A C 1
ATOM 1414 O O . GLN A 1 174 ? -27.071 6.327 11.289 1.00 94.50 174 GLN A O 1
ATOM 1419 N N . TYR A 1 175 ? -25.345 5.651 12.574 1.00 94.56 175 TYR A N 1
ATOM 1420 C CA . TYR A 1 175 ? -24.480 5.193 11.488 1.00 94.56 175 TYR A CA 1
ATOM 1421 C C . TYR A 1 175 ? -24.196 3.704 11.617 1.00 94.56 175 TYR A C 1
ATOM 1423 O O . TYR A 1 175 ? -24.169 3.141 12.717 1.00 94.56 175 TYR A O 1
ATOM 1431 N N . THR A 1 176 ? -23.976 3.067 10.476 1.00 94.38 176 THR A N 1
ATOM 1432 C CA . THR A 1 176 ? -23.713 1.632 10.370 1.00 94.38 176 THR A CA 1
ATOM 1433 C C . THR A 1 176 ? -22.498 1.365 9.483 1.00 94.38 176 THR A C 1
ATOM 1435 O O . THR A 1 176 ? -21.797 2.285 9.072 1.00 94.38 176 THR A O 1
ATOM 1438 N N . GLY A 1 177 ? -22.214 0.090 9.217 1.00 95.00 177 GLY A N 1
ATOM 1439 C CA . GLY A 1 177 ? -21.050 -0.316 8.437 1.00 95.00 177 GLY A CA 1
ATOM 1440 C C . GLY A 1 177 ? -19.819 -0.572 9.300 1.00 95.00 177 GLY A C 1
ATOM 1441 O O . GLY A 1 177 ? -19.789 -0.307 10.501 1.00 95.00 177 GLY A O 1
ATOM 1442 N N . GLU A 1 178 ? -18.797 -1.144 8.672 1.00 94.00 178 GLU A N 1
ATOM 1443 C CA . GLU A 1 178 ? -17.539 -1.489 9.339 1.00 94.00 178 GLU A CA 1
ATOM 1444 C C . GLU A 1 178 ? -16.763 -0.246 9.797 1.00 94.00 178 GLU A C 1
ATOM 1446 O O . GLU A 1 178 ? -16.089 -0.290 10.827 1.00 94.00 178 GLU A O 1
ATOM 1451 N N . PHE A 1 179 ? -16.914 0.856 9.058 1.00 94.94 179 PHE A N 1
ATOM 1452 C CA . PHE A 1 179 ? -16.203 2.118 9.252 1.00 94.94 179 PHE A CA 1
ATOM 1453 C C . PHE A 1 179 ? -17.123 3.286 9.639 1.00 94.94 179 PHE A C 1
ATOM 1455 O O . PHE A 1 179 ? -16.682 4.432 9.725 1.00 94.94 179 PHE A O 1
ATOM 1462 N N . CYS A 1 180 ? -18.385 2.988 9.971 1.00 93.94 180 CYS A N 1
ATOM 1463 C CA . CYS A 1 180 ? -19.398 3.968 10.366 1.00 93.94 180 CYS A CA 1
ATOM 1464 C C . CYS A 1 180 ? -19.692 5.014 9.285 1.00 93.94 180 CYS A C 1
ATOM 1466 O O . CYS A 1 180 ? -19.812 6.191 9.604 1.00 93.94 180 CYS A O 1
ATOM 1468 N N . ASP A 1 181 ? -19.763 4.585 8.030 1.00 91.94 181 ASP A N 1
ATOM 1469 C CA . ASP A 1 181 ? -19.933 5.402 6.824 1.00 91.94 181 ASP A CA 1
ATOM 1470 C C . ASP A 1 181 ? -21.270 5.150 6.094 1.00 91.94 181 ASP A C 1
ATOM 1472 O O . ASP A 1 181 ? -21.548 5.794 5.081 1.00 91.94 181 ASP A O 1
ATOM 1476 N N . GLY A 1 182 ? -22.101 4.234 6.611 1.00 89.06 182 GLY A N 1
ATOM 1477 C CA . GLY A 1 182 ? -23.395 3.838 6.039 1.00 89.06 182 GLY A CA 1
ATOM 1478 C C . GLY A 1 182 ? -24.619 4.269 6.831 1.00 89.06 182 GLY A C 1
ATOM 1479 O O . GLY A 1 182 ? -24.501 4.504 8.058 1.00 89.06 182 GLY A O 1
#

Sequence (182 aa):
TISILLLLIVRLSSVLTDVVFDPEPYAVFTNTVKLIKTSNEKYYVPLGRNYVFRCHAMYWIAGEKLSPVEEENPFMWTYVNPQREDSHRSDSGKALYLFAVQYMHEGHYDCHIADVDGNEFVSRITLIVQECGIWTGEEDFDERRNPCQYGACVTEPYPEVPFLHLVKCKCVTQYTGEFCDG